Protein AF-K1Z6H4-F1 (afdb_monomer_lite)

Secondary structure (DSSP, 8-state):
-------PPP-----HHHHHHHHHHHHHHHHHHHHHHHHHHHHHHHHHHHHHHHHHHHHHHHHHHHHHTTSSSHHHHHHHHHHHHHHHH-GGGGGG-SSHHHHHHHHHHHHHHHT-HHHHTT-SSHHHHHHHHHHHHHHHHHHHT-HHHHTT--SHHHHHHHHHHHHHHHHHHT--TTSSS-HHHHHHHHHHHHHHHHT-GGGGGG---HHHHHHHHHHS---SS-SSS-HHHHHHHT--TT-S-SS-SSS-HHHIIIII---TT-SSSS-SSS-HHHHHHHTB-TTSSSB-

pLDDT: mean 86.66, std 11.6, range [41.84, 97.81]

Structure (mmCIF, N/CA/C/O backbone):
data_AF-K1Z6H4-F1
#
_entry.id   AF-K1Z6H4-F1
#
loop_
_atom_site.group_PDB
_atom_site.id
_atom_site.type_symbol
_atom_site.label_atom_id
_atom_site.label_alt_id
_atom_site.label_comp_id
_atom_site.label_asym_id
_atom_site.label_entity_id
_atom_site.label_seq_id
_atom_site.pdbx_PDB_ins_code
_atom_site.Cartn_x
_atom_site.Cartn_y
_atom_site.Cartn_z
_atom_site.occupancy
_atom_site.B_iso_or_equiv
_atom_site.auth_seq_id
_atom_site.auth_comp_id
_atom_site.auth_asym_id
_atom_site.auth_atom_id
_atom_site.pdbx_PDB_model_num
ATOM 1 N N . MET A 1 1 ? 44.373 -68.665 -86.187 1.00 47.16 1 MET A N 1
ATOM 2 C CA . MET A 1 1 ? 44.607 -69.709 -85.168 1.00 47.16 1 MET A CA 1
ATOM 3 C C . MET A 1 1 ? 44.997 -69.030 -83.871 1.00 47.16 1 MET A C 1
ATOM 5 O O . MET A 1 1 ? 45.673 -68.014 -83.928 1.00 47.16 1 MET A O 1
ATOM 9 N N . ASN A 1 2 ? 44.576 -69.634 -82.763 1.00 41.84 2 ASN A N 1
ATOM 10 C CA . ASN A 1 2 ? 44.895 -69.317 -81.369 1.00 41.84 2 ASN A CA 1
ATOM 11 C C . ASN A 1 2 ? 44.008 -68.262 -80.709 1.00 41.84 2 ASN A C 1
ATOM 13 O O . ASN A 1 2 ? 44.320 -67.078 -80.635 1.00 41.84 2 ASN A O 1
ATOM 17 N N . GLY A 1 3 ? 42.885 -68.777 -80.207 1.00 48.59 3 GLY A N 1
ATOM 18 C CA . GLY A 1 3 ? 42.120 -68.158 -79.146 1.00 48.59 3 GLY A CA 1
ATOM 19 C C . GLY A 1 3 ? 42.800 -68.332 -77.793 1.00 48.59 3 GLY A C 1
ATOM 20 O O . GLY A 1 3 ? 43.498 -69.313 -77.545 1.00 48.59 3 GLY A O 1
ATOM 21 N N . ILE A 1 4 ? 42.546 -67.360 -76.927 1.00 48.97 4 ILE A N 1
ATOM 22 C CA . ILE A 1 4 ? 42.792 -67.410 -75.492 1.00 48.97 4 ILE A CA 1
ATOM 23 C C . ILE A 1 4 ? 41.601 -66.676 -74.873 1.00 48.97 4 ILE A C 1
ATOM 25 O O . ILE A 1 4 ? 41.453 -65.470 -75.053 1.00 48.97 4 ILE A O 1
ATOM 29 N N . GLN A 1 5 ? 40.706 -67.413 -74.214 1.00 53.50 5 GLN A N 1
ATOM 30 C CA . GLN A 1 5 ? 39.721 -66.816 -73.315 1.00 53.50 5 GLN A CA 1
ATOM 31 C C . GLN A 1 5 ? 40.422 -66.389 -72.022 1.00 53.50 5 GLN A C 1
ATOM 33 O O . GLN A 1 5 ? 41.224 -67.165 -71.497 1.00 53.50 5 GLN A O 1
ATOM 38 N N . PRO A 1 6 ? 40.031 -65.247 -71.435 1.00 49.75 6 PRO A N 1
ATOM 39 C CA . PRO A 1 6 ? 40.105 -65.110 -69.993 1.00 49.75 6 PRO A CA 1
ATOM 40 C C . PRO A 1 6 ? 38.749 -64.727 -69.386 1.00 49.75 6 PRO A C 1
ATOM 42 O O . PRO A 1 6 ? 38.108 -63.742 -69.738 1.00 49.75 6 PRO A O 1
ATOM 45 N N . GLN A 1 7 ? 38.356 -65.613 -68.480 1.00 50.19 7 GLN A N 1
ATOM 46 C CA . GLN A 1 7 ? 37.471 -65.519 -67.323 1.00 50.19 7 GLN A CA 1
ATOM 47 C C . GLN A 1 7 ? 36.814 -64.163 -66.999 1.00 50.19 7 GLN A C 1
ATOM 49 O O . GLN A 1 7 ? 37.474 -63.147 -66.792 1.00 50.19 7 GLN A O 1
ATOM 54 N N . MET A 1 8 ? 35.488 -64.219 -66.826 1.00 50.91 8 MET A N 1
ATOM 55 C CA . MET A 1 8 ? 34.679 -63.189 -66.168 1.00 50.91 8 MET A CA 1
ATOM 56 C C . MET A 1 8 ? 35.127 -62.990 -64.709 1.00 50.91 8 MET A C 1
ATOM 58 O O . MET A 1 8 ? 35.248 -63.983 -63.984 1.00 50.91 8 MET A O 1
ATOM 62 N N . PRO A 1 9 ? 35.294 -61.747 -64.226 1.00 51.03 9 PRO A N 1
ATOM 63 C CA . PRO A 1 9 ? 35.386 -61.491 -62.802 1.00 51.03 9 PRO A CA 1
ATOM 64 C C . PRO A 1 9 ? 33.989 -61.531 -62.171 1.00 51.03 9 PRO A C 1
ATOM 66 O O . PRO A 1 9 ? 33.020 -60.970 -62.675 1.00 51.03 9 PRO A O 1
ATOM 69 N N . ILE A 1 10 ? 33.931 -62.225 -61.042 1.00 51.97 10 ILE A N 1
ATOM 70 C CA . ILE A 1 10 ? 32.807 -62.370 -60.121 1.00 51.97 10 ILE A CA 1
ATOM 71 C C . ILE A 1 10 ? 32.241 -60.984 -59.764 1.00 51.97 10 ILE A C 1
ATOM 73 O O . ILE A 1 10 ? 32.926 -60.185 -59.120 1.00 51.97 10 ILE A O 1
ATOM 77 N N . GLU A 1 11 ? 30.986 -60.702 -60.132 1.00 46.38 11 GLU A N 1
ATOM 78 C CA . GLU A 1 11 ? 30.224 -59.605 -59.529 1.00 46.38 11 GLU A CA 1
ATOM 79 C C . GLU A 1 11 ? 30.126 -59.875 -58.023 1.00 46.38 11 GLU A C 1
ATOM 81 O O . GLU A 1 11 ? 29.456 -60.807 -57.572 1.00 46.38 11 GLU A O 1
ATOM 86 N N . LYS A 1 12 ? 30.813 -59.063 -57.211 1.00 53.66 12 LYS A N 1
ATOM 87 C CA . LYS A 1 12 ? 30.521 -58.987 -55.779 1.00 53.66 12 LYS A CA 1
ATOM 88 C C . LYS A 1 12 ? 29.074 -58.523 -55.659 1.00 53.66 12 LYS A C 1
ATOM 90 O O . LYS A 1 12 ? 28.784 -57.358 -55.917 1.00 53.66 12 LYS A O 1
ATOM 95 N N . SER A 1 13 ? 28.178 -59.427 -55.267 1.00 52.81 13 SER A N 1
ATOM 96 C CA . SER A 1 13 ? 26.795 -59.098 -54.941 1.00 52.81 13 SER A CA 1
ATOM 97 C C . SER A 1 13 ? 26.795 -58.042 -53.834 1.00 52.81 13 SER A C 1
ATOM 99 O O . SER A 1 13 ? 27.002 -58.360 -52.658 1.00 52.81 13 SER A O 1
ATOM 101 N N . PHE A 1 14 ? 26.610 -56.776 -54.201 1.00 54.66 14 PHE A N 1
ATOM 102 C CA . PHE A 1 14 ? 26.412 -55.710 -53.234 1.00 54.66 14 PHE A CA 1
ATOM 103 C C . PHE A 1 14 ? 25.069 -55.988 -52.562 1.00 54.66 14 PHE A C 1
ATOM 105 O O . PHE A 1 14 ? 24.001 -55.884 -53.166 1.00 54.66 14 PHE A O 1
ATOM 112 N N . ASN A 1 15 ? 25.138 -56.505 -51.338 1.00 62.12 15 ASN A N 1
ATOM 113 C CA . ASN A 1 15 ? 24.002 -57.120 -50.679 1.00 62.12 15 ASN A CA 1
ATOM 114 C C . ASN A 1 15 ? 22.933 -56.039 -50.447 1.00 62.12 15 ASN A C 1
ATOM 116 O O . ASN A 1 15 ? 23.224 -55.001 -49.855 1.00 62.12 15 ASN A O 1
ATOM 120 N N . ARG A 1 16 ? 21.692 -56.260 -50.902 1.00 58.19 16 ARG A N 1
ATOM 121 C CA . ARG A 1 16 ? 20.586 -55.275 -50.864 1.00 58.19 16 ARG A CA 1
ATOM 122 C C . ARG A 1 16 ? 20.386 -54.653 -49.472 1.00 58.19 16 ARG A C 1
ATOM 124 O O . ARG A 1 16 ? 20.012 -53.493 -49.359 1.00 58.19 16 ARG A O 1
ATOM 131 N N . LYS A 1 17 ? 20.712 -55.401 -48.412 1.00 56.22 17 LYS A N 1
ATOM 132 C CA . LYS A 1 17 ? 20.705 -54.938 -47.015 1.00 56.22 17 LYS A CA 1
ATOM 133 C C . LYS A 1 17 ? 21.791 -53.892 -46.706 1.00 56.22 17 LYS A C 1
ATOM 135 O O . LYS A 1 17 ? 21.513 -52.957 -45.969 1.00 56.22 17 LYS A O 1
ATOM 140 N N . GLN A 1 18 ? 22.989 -54.002 -47.285 1.00 55.03 18 GLN A N 1
ATOM 141 C CA . GLN A 1 18 ? 24.062 -53.007 -47.131 1.00 55.03 18 GLN A CA 1
ATOM 142 C C . GLN A 1 18 ? 23.742 -51.709 -47.886 1.00 55.03 18 GLN A C 1
ATOM 144 O O . GLN A 1 18 ? 23.961 -50.632 -47.343 1.00 55.03 18 GLN A O 1
ATOM 149 N N . ALA A 1 19 ? 23.141 -51.793 -49.079 1.00 56.94 19 ALA A N 1
ATOM 150 C CA . ALA A 1 19 ? 22.677 -50.614 -49.820 1.00 56.94 19 ALA A CA 1
ATOM 151 C C . ALA A 1 19 ? 21.540 -49.860 -49.098 1.00 56.94 19 ALA A C 1
ATOM 153 O O . ALA A 1 19 ? 21.552 -48.633 -49.059 1.00 56.94 19 ALA A O 1
ATOM 154 N N . ILE A 1 20 ? 20.591 -50.578 -48.479 1.00 60.66 20 ILE A N 1
ATOM 155 C CA . ILE A 1 20 ? 19.493 -49.971 -47.703 1.00 60.66 20 ILE A CA 1
ATOM 156 C C . ILE A 1 20 ? 20.017 -49.309 -46.417 1.00 60.66 20 ILE A C 1
ATOM 158 O O . ILE A 1 20 ? 19.631 -48.180 -46.131 1.00 60.66 20 ILE A O 1
ATOM 162 N N . MET A 1 21 ? 20.929 -49.960 -45.683 1.00 60.19 21 MET A N 1
ATOM 163 C CA . MET A 1 21 ? 21.525 -49.399 -44.457 1.00 60.19 21 MET A CA 1
ATOM 164 C C . MET A 1 21 ? 22.401 -48.167 -44.734 1.00 60.19 21 MET A C 1
ATOM 166 O O . MET A 1 21 ? 22.380 -47.206 -43.967 1.00 60.19 21 MET A O 1
ATOM 170 N N . LEU A 1 22 ? 23.149 -48.163 -45.845 1.00 60.25 22 LEU A N 1
ATOM 171 C CA . LEU A 1 22 ? 23.920 -46.995 -46.285 1.00 60.25 22 LEU A CA 1
ATOM 172 C C . LEU A 1 22 ? 22.997 -45.856 -46.741 1.00 60.25 22 LEU A C 1
ATOM 174 O O . LEU A 1 22 ? 23.218 -44.710 -46.362 1.00 60.25 22 LEU A O 1
ATOM 178 N N . GLY A 1 23 ? 21.926 -46.160 -47.483 1.00 67.50 23 GLY A N 1
ATOM 179 C CA . GLY A 1 23 ? 20.934 -45.167 -47.903 1.00 67.50 23 GLY A CA 1
ATOM 180 C C . GLY A 1 23 ? 20.195 -44.513 -46.731 1.00 67.50 23 GLY A C 1
ATOM 181 O O . GLY A 1 23 ? 20.026 -43.294 -46.719 1.00 67.50 23 GLY A O 1
ATOM 182 N N . SER A 1 24 ? 19.812 -45.287 -45.708 1.00 72.94 24 SER A N 1
ATOM 183 C CA . SER A 1 24 ? 19.171 -44.748 -44.502 1.00 72.94 24 SER A CA 1
ATOM 184 C C . SER A 1 24 ? 20.1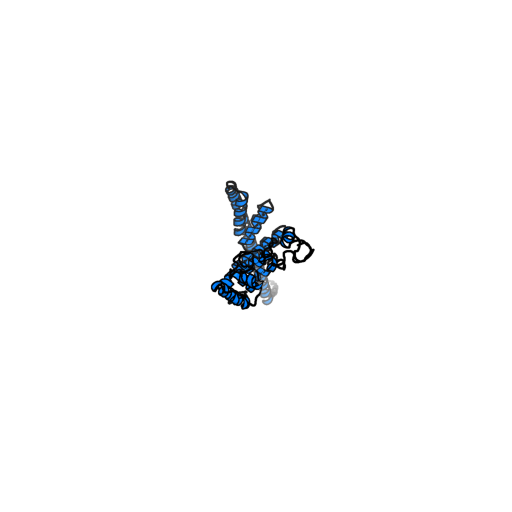30 -43.911 -43.656 1.00 72.94 24 SER A C 1
ATOM 186 O O . SER A 1 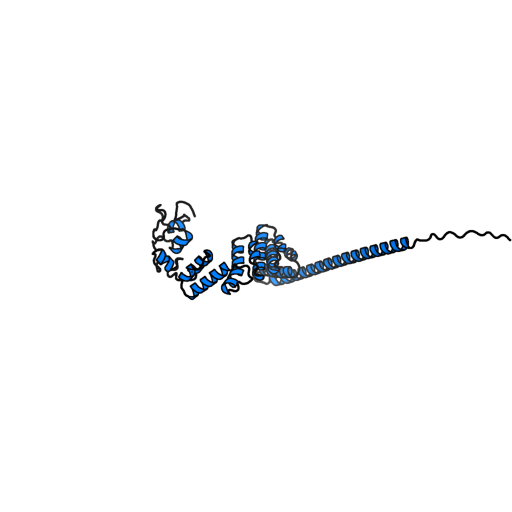24 ? 19.735 -42.865 -43.150 1.00 72.94 24 SER A O 1
ATOM 188 N N . ALA A 1 25 ? 21.395 -44.325 -43.529 1.00 75.12 25 ALA A N 1
ATOM 189 C CA . ALA A 1 25 ? 22.407 -43.555 -42.806 1.00 75.12 25 ALA A CA 1
ATOM 190 C C . ALA A 1 25 ? 22.705 -42.209 -43.490 1.00 75.12 25 ALA A C 1
ATOM 192 O O . ALA A 1 25 ? 22.803 -41.187 -42.814 1.00 75.12 25 ALA A O 1
ATOM 193 N N . VAL A 1 26 ? 22.776 -42.188 -44.827 1.00 79.69 26 VAL A N 1
ATOM 194 C CA . VAL A 1 26 ? 22.940 -40.951 -45.608 1.00 79.69 26 VAL A CA 1
ATOM 195 C C . VAL A 1 26 ? 21.723 -40.038 -45.450 1.00 79.69 26 VAL A C 1
ATOM 197 O O . VAL A 1 26 ? 21.893 -38.844 -45.226 1.00 79.69 26 VAL A O 1
ATOM 200 N N . LEU A 1 27 ? 20.501 -40.580 -45.490 1.00 81.69 27 LEU A N 1
ATOM 201 C CA . LEU A 1 27 ? 19.284 -39.789 -45.291 1.00 81.69 27 LEU A CA 1
ATOM 202 C C . LEU A 1 27 ? 19.229 -39.149 -43.895 1.00 81.69 27 LEU A C 1
ATOM 204 O O . LEU A 1 27 ? 18.937 -37.962 -43.776 1.00 81.69 27 LEU A O 1
ATOM 208 N N . VAL A 1 28 ? 19.552 -39.910 -42.845 1.00 83.88 28 VAL A N 1
ATOM 209 C CA . VAL A 1 28 ? 19.606 -39.393 -41.467 1.00 83.88 28 VAL A CA 1
ATOM 210 C C . VAL A 1 28 ? 20.680 -38.311 -41.332 1.00 83.88 28 VAL A C 1
ATOM 212 O O . VAL A 1 28 ? 20.413 -37.261 -40.751 1.00 83.88 28 VAL A O 1
ATOM 215 N N . ALA A 1 29 ? 21.864 -38.514 -41.918 1.00 85.31 29 ALA A N 1
ATOM 216 C CA . ALA A 1 29 ? 22.924 -37.508 -41.918 1.00 85.31 29 ALA A CA 1
ATOM 217 C C . ALA A 1 29 ? 22.497 -36.214 -42.634 1.00 85.31 29 ALA A C 1
ATOM 219 O O . ALA A 1 29 ? 22.730 -35.125 -42.114 1.00 85.31 29 ALA A O 1
ATOM 220 N N . VAL A 1 30 ? 21.812 -36.315 -43.780 1.00 87.44 30 VAL A N 1
ATOM 221 C CA . VAL A 1 30 ? 21.275 -35.151 -44.507 1.00 87.44 30 VAL A CA 1
ATOM 222 C C . VAL A 1 30 ? 20.243 -34.403 -43.662 1.00 87.44 30 VAL A C 1
ATOM 224 O O . VAL A 1 30 ? 20.311 -33.180 -43.580 1.00 87.44 30 VAL A O 1
ATOM 227 N N . ILE A 1 31 ? 19.333 -35.106 -42.980 1.00 88.75 31 ILE A N 1
ATOM 228 C CA . ILE A 1 31 ? 18.331 -34.479 -42.102 1.00 88.75 31 ILE A CA 1
ATOM 229 C C . ILE A 1 31 ? 19.002 -33.719 -40.951 1.00 88.75 31 ILE A C 1
ATOM 231 O O . ILE A 1 31 ? 18.622 -32.583 -40.672 1.00 88.75 31 ILE A O 1
ATOM 235 N N . ILE A 1 32 ? 20.017 -34.307 -40.310 1.00 88.88 32 ILE A N 1
ATOM 236 C CA . ILE A 1 32 ? 20.756 -33.660 -39.215 1.00 88.88 32 ILE A CA 1
ATOM 237 C C . ILE A 1 32 ? 21.470 -32.397 -39.712 1.00 88.88 32 ILE A C 1
ATOM 239 O O . ILE A 1 32 ? 21.393 -31.356 -39.063 1.00 88.88 32 ILE A O 1
ATOM 243 N N . VAL A 1 33 ? 22.124 -32.461 -40.875 1.00 89.62 33 VAL A N 1
ATOM 244 C CA . VAL A 1 33 ? 22.815 -31.307 -41.470 1.00 89.62 33 VAL A CA 1
ATOM 245 C C . VAL A 1 33 ? 21.826 -30.198 -41.833 1.00 89.62 33 VAL A C 1
ATOM 247 O O . VAL A 1 33 ? 22.068 -29.039 -41.506 1.00 89.62 33 VAL A O 1
ATOM 250 N N . VAL A 1 34 ? 20.687 -30.533 -42.445 1.00 89.12 34 VAL A N 1
ATOM 251 C CA . VAL A 1 34 ? 19.633 -29.560 -42.780 1.00 89.12 34 VAL A CA 1
ATOM 252 C C . VAL A 1 34 ? 19.067 -28.916 -41.511 1.00 89.12 34 VAL A C 1
ATOM 254 O O . VAL A 1 34 ? 18.946 -27.694 -41.454 1.00 89.12 34 VAL A O 1
ATOM 257 N N . ALA A 1 35 ? 18.782 -29.702 -40.468 1.00 87.62 35 ALA A N 1
ATOM 258 C CA . ALA A 1 35 ? 18.310 -29.181 -39.186 1.00 87.62 35 ALA A CA 1
ATOM 259 C C . ALA A 1 35 ? 19.340 -28.242 -38.534 1.00 87.62 35 ALA A C 1
ATOM 261 O O . ALA A 1 35 ? 18.968 -27.170 -38.060 1.00 87.62 35 ALA A O 1
ATOM 262 N N . ALA A 1 36 ? 20.630 -28.595 -38.567 1.00 86.44 36 ALA A N 1
ATOM 263 C CA . ALA A 1 36 ? 21.706 -27.747 -38.062 1.00 86.44 36 ALA A CA 1
ATOM 264 C C . ALA A 1 36 ? 21.812 -26.424 -38.840 1.00 86.44 36 ALA A C 1
ATOM 266 O O . ALA A 1 36 ? 21.911 -25.364 -38.226 1.00 86.44 36 ALA A O 1
ATOM 267 N N . ILE A 1 37 ? 21.717 -26.460 -40.175 1.00 87.44 37 ILE A N 1
ATOM 268 C CA . ILE A 1 37 ? 21.719 -25.255 -41.020 1.00 87.44 37 ILE A CA 1
ATOM 269 C C . ILE A 1 37 ? 20.526 -24.351 -40.680 1.00 87.44 37 ILE A C 1
ATOM 271 O O . ILE A 1 37 ? 20.712 -23.152 -40.480 1.00 87.44 37 ILE A O 1
ATOM 275 N N . VAL A 1 38 ? 19.321 -24.915 -40.541 1.00 84.69 38 VAL A N 1
ATOM 276 C CA . VAL A 1 38 ? 18.110 -24.160 -40.172 1.00 84.69 38 VAL A CA 1
ATOM 277 C C . VAL A 1 38 ? 18.239 -23.537 -38.776 1.00 84.69 38 VAL A C 1
ATOM 279 O O . VAL A 1 38 ? 17.854 -22.384 -38.580 1.00 84.69 38 VAL A O 1
ATOM 282 N N . MET A 1 39 ? 18.806 -24.257 -37.802 1.00 81.12 39 MET A N 1
ATOM 283 C CA . MET A 1 39 ? 19.060 -23.718 -36.459 1.00 81.12 39 MET A CA 1
ATOM 284 C C . MET A 1 39 ? 20.067 -22.559 -36.486 1.00 81.12 39 MET A C 1
ATOM 286 O O . MET A 1 39 ? 19.836 -21.540 -35.833 1.00 81.12 39 MET A O 1
ATOM 290 N N . VAL A 1 40 ? 21.147 -22.684 -37.267 1.00 77.88 40 VAL A N 1
ATOM 291 C CA . VAL A 1 40 ? 22.161 -21.630 -37.432 1.00 77.88 40 VAL A CA 1
ATOM 292 C C . VAL A 1 40 ? 21.569 -20.393 -38.111 1.00 77.88 40 VAL A C 1
ATOM 294 O O . VAL A 1 40 ? 21.766 -19.285 -37.615 1.00 77.88 40 VAL A O 1
ATOM 297 N N . GLN A 1 41 ? 20.790 -20.563 -39.184 1.00 82.31 41 GLN A N 1
ATOM 298 C CA . GLN A 1 41 ? 20.108 -19.458 -39.871 1.00 82.31 41 GLN A CA 1
ATOM 299 C C . GLN A 1 41 ? 19.136 -18.733 -38.936 1.00 82.31 41 GLN A C 1
ATOM 301 O O . GLN A 1 41 ? 19.255 -17.527 -38.745 1.00 82.31 41 GLN A O 1
ATOM 306 N N . LYS A 1 42 ? 18.271 -19.474 -38.231 1.00 77.31 42 LYS A N 1
ATOM 307 C CA . LYS A 1 42 ? 17.332 -18.900 -37.253 1.00 77.31 42 LYS A CA 1
ATOM 308 C C . LYS A 1 42 ? 18.042 -18.138 -36.127 1.00 77.31 42 LYS A C 1
ATOM 310 O O . LYS A 1 42 ? 17.520 -17.137 -35.639 1.00 77.31 42 LYS A O 1
ATOM 315 N N . SER A 1 43 ? 19.214 -18.605 -35.689 1.00 76.00 43 SER A N 1
ATOM 316 C CA . SER A 1 43 ? 20.030 -17.895 -34.696 1.00 76.00 43 SER A CA 1
ATOM 317 C C . SER A 1 43 ? 20.652 -16.618 -35.264 1.00 76.00 43 SER A C 1
ATOM 319 O O . SER A 1 43 ? 20.714 -15.612 -34.559 1.00 76.00 43 SER A O 1
ATOM 321 N N . SER A 1 44 ? 21.105 -16.648 -36.519 1.00 78.88 44 SER A N 1
ATOM 322 C CA . SER A 1 44 ? 21.668 -15.485 -37.213 1.00 78.88 44 SER A CA 1
ATOM 323 C C . SER A 1 44 ? 20.609 -14.401 -37.420 1.00 78.88 44 SER A C 1
ATOM 325 O O . SER A 1 44 ? 20.847 -13.244 -37.085 1.00 78.88 44 SER A O 1
ATOM 327 N N . ASP A 1 45 ? 19.412 -14.786 -37.864 1.00 77.75 45 ASP A N 1
ATOM 328 C CA . ASP A 1 45 ? 18.299 -13.864 -38.107 1.00 77.75 45 ASP A CA 1
ATOM 329 C C . ASP A 1 45 ? 17.842 -13.177 -36.814 1.00 77.75 45 ASP A C 1
ATOM 331 O O . ASP A 1 45 ? 17.604 -11.967 -36.792 1.00 77.75 45 ASP A O 1
ATOM 335 N N . LYS A 1 46 ? 17.782 -13.922 -35.699 1.00 73.38 46 LYS A N 1
ATOM 336 C CA . LYS A 1 46 ? 17.496 -13.353 -34.371 1.00 73.38 46 LYS A CA 1
ATOM 337 C C . LYS A 1 46 ? 18.545 -12.330 -33.947 1.00 73.38 46 LYS A C 1
ATOM 339 O O . LYS A 1 46 ? 18.182 -11.255 -33.478 1.00 73.38 46 LYS A O 1
ATOM 344 N N . LYS A 1 47 ? 19.828 -12.653 -34.129 1.00 75.25 47 LYS A N 1
ATOM 345 C CA . LYS A 1 47 ? 20.932 -11.754 -33.779 1.00 75.25 47 LYS A CA 1
ATOM 346 C C . LYS A 1 47 ? 20.885 -10.467 -34.606 1.00 75.25 47 LYS A C 1
ATOM 348 O O . LYS A 1 47 ? 20.956 -9.383 -34.039 1.00 75.25 47 LYS A O 1
ATOM 353 N N . GLN A 1 48 ? 20.684 -10.584 -35.917 1.00 80.38 48 GLN A N 1
ATOM 354 C CA . GLN A 1 48 ? 20.587 -9.435 -36.816 1.00 80.38 48 GLN A CA 1
ATOM 355 C C . GLN A 1 48 ? 19.358 -8.565 -36.511 1.00 80.38 48 GLN A C 1
ATOM 357 O O . GLN A 1 48 ? 19.440 -7.340 -36.521 1.00 80.38 48 GLN A O 1
ATOM 362 N N . THR A 1 49 ? 18.227 -9.188 -36.176 1.00 77.62 49 THR A N 1
ATOM 363 C CA . THR A 1 49 ? 17.023 -8.471 -35.731 1.00 77.62 49 THR A CA 1
ATOM 364 C C . THR A 1 49 ? 17.302 -7.671 -34.457 1.00 77.62 49 THR A C 1
ATOM 366 O O . THR A 1 49 ? 16.970 -6.491 -34.394 1.00 77.62 49 THR A O 1
ATOM 369 N N . GLN A 1 50 ? 17.973 -8.272 -33.471 1.00 73.69 50 GLN A N 1
ATOM 370 C CA . GLN A 1 50 ? 18.311 -7.597 -32.216 1.00 73.69 50 GLN A CA 1
ATOM 371 C C . GLN A 1 50 ? 19.309 -6.442 -32.412 1.00 73.69 50 GLN A C 1
ATOM 373 O O . GLN A 1 50 ? 19.152 -5.387 -31.801 1.00 73.69 50 GLN A O 1
ATOM 378 N N . GLU A 1 51 ? 20.303 -6.594 -33.291 1.00 76.88 51 GLU A N 1
ATOM 379 C CA . GLU A 1 51 ? 21.236 -5.512 -33.644 1.00 76.88 51 GLU A CA 1
ATOM 380 C C . GLU A 1 51 ? 20.519 -4.332 -34.321 1.00 76.88 51 GLU A C 1
ATOM 382 O O . GLU A 1 51 ? 20.755 -3.177 -33.959 1.00 76.88 51 GLU A O 1
ATOM 387 N N . ASN A 1 52 ? 19.583 -4.606 -35.234 1.00 79.69 52 ASN A N 1
ATOM 388 C CA . ASN A 1 52 ? 18.777 -3.568 -35.880 1.00 79.69 52 ASN A CA 1
ATOM 389 C C . ASN A 1 52 ? 17.878 -2.821 -34.879 1.00 79.69 52 ASN A C 1
ATOM 391 O O . ASN A 1 52 ? 17.779 -1.596 -34.944 1.00 79.69 52 ASN A O 1
ATOM 395 N N . LEU A 1 53 ? 17.254 -3.536 -33.934 1.00 77.19 53 LEU A N 1
ATOM 396 C CA . LEU A 1 53 ? 16.453 -2.928 -32.863 1.00 77.19 53 LEU A CA 1
ATOM 397 C C . LEU A 1 53 ? 17.295 -2.023 -31.956 1.00 77.19 53 LEU A C 1
ATOM 399 O O . LEU A 1 53 ? 16.862 -0.923 -31.619 1.00 77.19 53 LEU A O 1
ATOM 403 N N . ARG A 1 54 ? 18.518 -2.437 -31.608 1.00 72.81 54 ARG A N 1
ATOM 404 C CA . ARG A 1 54 ? 19.436 -1.613 -30.805 1.00 72.81 54 ARG A CA 1
ATOM 405 C C . ARG A 1 54 ? 19.860 -0.343 -31.529 1.00 72.81 54 ARG A C 1
ATOM 407 O O . ARG A 1 54 ? 19.883 0.724 -30.923 1.00 72.81 54 ARG A O 1
ATOM 414 N N . MET A 1 55 ? 20.157 -0.443 -32.822 1.00 80.25 55 MET A N 1
ATOM 415 C CA . MET A 1 55 ? 20.494 0.723 -33.640 1.00 80.25 55 MET A CA 1
ATOM 416 C C . MET A 1 55 ? 19.316 1.704 -33.732 1.00 80.25 55 MET A C 1
ATOM 418 O O . MET A 1 55 ? 19.507 2.914 -33.618 1.00 80.25 55 MET A O 1
ATOM 422 N N . LEU A 1 56 ? 18.089 1.193 -33.889 1.00 82.38 56 LEU A N 1
ATOM 423 C CA . LEU A 1 56 ? 16.878 2.012 -33.872 1.00 82.38 56 LEU A CA 1
ATOM 424 C C . LEU A 1 56 ? 16.709 2.734 -32.530 1.00 82.38 56 LEU A C 1
ATOM 426 O O . LEU A 1 56 ? 16.511 3.948 -32.524 1.00 82.38 56 LEU A O 1
ATOM 430 N N . ALA A 1 57 ? 16.851 2.012 -31.417 1.00 83.06 57 ALA A N 1
ATOM 431 C CA . ALA A 1 57 ? 16.754 2.589 -30.082 1.00 83.06 57 ALA A CA 1
ATOM 432 C C . ALA A 1 57 ? 17.798 3.697 -29.865 1.00 83.06 57 ALA A C 1
ATOM 434 O O . ALA A 1 57 ? 17.457 4.775 -29.391 1.00 83.06 57 ALA A O 1
ATOM 435 N N . GLN A 1 58 ? 19.050 3.500 -30.290 1.00 82.56 58 GLN A N 1
ATOM 436 C CA . GLN A 1 58 ? 20.093 4.531 -30.190 1.00 82.56 58 GLN A CA 1
ATOM 437 C C . GLN A 1 58 ? 19.758 5.799 -30.990 1.00 82.56 58 GLN A C 1
ATOM 439 O O . GLN A 1 58 ? 19.948 6.909 -30.490 1.00 82.56 58 GLN A O 1
ATOM 444 N N . ASN A 1 59 ? 19.213 5.656 -32.200 1.00 85.44 59 ASN A N 1
ATOM 445 C CA . ASN A 1 59 ? 18.767 6.801 -33.001 1.00 85.44 59 ASN A CA 1
ATOM 446 C C . ASN A 1 59 ? 17.595 7.544 -32.335 1.00 85.44 59 ASN A C 1
ATOM 448 O O . ASN A 1 59 ? 17.537 8.777 -32.360 1.00 85.44 59 ASN A O 1
ATOM 452 N N . GLN A 1 60 ? 16.668 6.807 -31.716 1.00 90.12 60 GLN A N 1
ATOM 453 C CA . GLN A 1 60 ? 15.565 7.394 -30.955 1.00 90.12 60 GLN A CA 1
ATOM 454 C C . GLN A 1 60 ? 16.077 8.154 -29.730 1.00 90.12 60 GLN A C 1
ATOM 456 O O . GLN A 1 60 ? 15.683 9.299 -29.537 1.00 90.12 60 GLN A O 1
ATOM 461 N N . ILE A 1 61 ? 17.017 7.589 -28.968 1.00 86.69 61 ILE A N 1
ATOM 462 C CA . ILE A 1 61 ? 17.631 8.266 -27.816 1.00 86.69 61 ILE A CA 1
ATOM 463 C C . ILE A 1 61 ? 18.273 9.585 -28.247 1.00 86.69 61 ILE A C 1
ATOM 465 O O . ILE A 1 61 ? 18.034 10.603 -27.616 1.00 86.69 61 ILE A O 1
ATOM 469 N N . GLN A 1 62 ? 19.033 9.610 -29.347 1.00 87.62 62 GLN A N 1
ATOM 470 C CA . GLN A 1 62 ? 19.638 10.856 -29.844 1.00 87.62 62 GLN A CA 1
ATOM 471 C C . GLN A 1 62 ? 18.587 11.922 -30.182 1.00 87.62 62 GLN A C 1
ATOM 473 O O . GLN A 1 62 ? 18.769 13.100 -29.868 1.00 87.62 62 GLN A O 1
ATOM 478 N N . THR A 1 63 ? 17.478 11.502 -30.795 1.00 91.12 63 THR A N 1
ATOM 479 C CA . THR A 1 63 ? 16.351 12.386 -31.122 1.00 91.12 63 THR A CA 1
ATOM 480 C C . THR A 1 63 ? 15.713 12.952 -29.852 1.00 91.12 63 THR A C 1
ATOM 482 O O . THR A 1 63 ? 15.495 14.160 -29.744 1.00 91.12 63 THR A O 1
ATOM 485 N N . GLU A 1 64 ? 15.470 12.094 -28.863 1.00 91.62 64 GLU A N 1
ATOM 486 C CA . GLU A 1 64 ? 14.879 12.467 -27.580 1.00 91.62 64 GLU A CA 1
ATOM 487 C C . GLU A 1 64 ? 15.805 13.352 -26.742 1.00 91.62 64 GLU A C 1
ATOM 489 O O . GLU A 1 64 ? 15.340 14.324 -26.154 1.00 91.62 64 GLU A O 1
ATOM 494 N N . THR A 1 65 ? 17.118 13.117 -26.760 1.00 89.44 65 THR A N 1
ATOM 495 C CA . THR A 1 65 ? 18.110 13.987 -26.113 1.00 89.44 65 THR A CA 1
ATOM 496 C C . THR A 1 65 ? 18.042 15.411 -26.658 1.00 89.44 65 THR A C 1
ATOM 498 O O . THR A 1 65 ? 18.014 16.368 -25.884 1.00 89.44 65 THR A O 1
ATOM 501 N N . ALA A 1 66 ? 17.963 15.574 -27.983 1.00 90.94 66 ALA A N 1
ATOM 502 C CA . ALA A 1 66 ? 17.847 16.894 -28.600 1.00 90.94 66 ALA A CA 1
ATOM 503 C C . ALA A 1 66 ? 16.519 17.591 -28.249 1.00 90.94 66 ALA A C 1
ATOM 505 O O . ALA A 1 66 ? 16.503 18.803 -28.028 1.00 90.94 66 ALA A O 1
ATOM 506 N N . ARG A 1 67 ? 15.418 16.830 -28.167 1.00 95.56 67 ARG A N 1
ATOM 507 C CA . ARG A 1 67 ? 14.097 17.334 -27.762 1.00 95.56 67 ARG A CA 1
ATOM 508 C C . ARG A 1 67 ? 14.089 17.776 -26.298 1.00 95.56 67 ARG A C 1
ATOM 510 O O . ARG A 1 67 ? 13.723 18.909 -26.002 1.00 95.56 67 ARG A O 1
ATOM 517 N N . CYS A 1 68 ? 14.525 16.901 -25.395 1.00 93.50 68 CYS A N 1
ATOM 518 C CA . CYS A 1 68 ? 14.508 17.133 -23.955 1.00 93.50 68 CYS A CA 1
ATOM 519 C C . CYS A 1 68 ? 15.453 18.256 -23.513 1.00 93.50 68 CYS A C 1
ATOM 521 O O . CYS A 1 68 ? 15.183 18.903 -22.508 1.00 93.50 68 CYS A O 1
ATOM 523 N N . ALA A 1 69 ? 16.509 18.556 -24.276 1.00 93.06 69 ALA A N 1
ATOM 524 C CA . ALA A 1 69 ? 17.389 19.695 -24.006 1.00 93.06 69 ALA A CA 1
ATOM 525 C C . ALA A 1 69 ? 16.666 21.059 -24.004 1.00 93.06 69 ALA A C 1
ATOM 527 O O . ALA A 1 69 ? 17.207 22.025 -23.474 1.00 93.06 69 ALA A O 1
ATOM 528 N N . GLN A 1 70 ? 15.468 21.146 -24.595 1.00 95.06 70 GLN A N 1
ATOM 529 C CA . GLN A 1 70 ? 14.652 22.367 -24.638 1.00 95.06 70 GLN A CA 1
ATOM 530 C C . GLN A 1 70 ? 13.605 22.447 -23.515 1.00 95.06 70 GLN A C 1
ATOM 532 O O . GLN A 1 70 ? 12.885 23.439 -23.420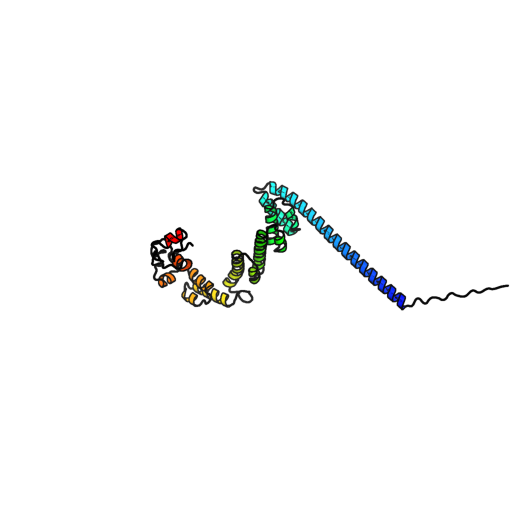 1.00 95.06 70 GLN A O 1
ATOM 537 N N . GLU A 1 71 ? 13.490 21.413 -22.680 1.00 95.12 71 GLU A N 1
ATOM 538 C CA . GLU A 1 71 ? 12.512 21.356 -21.594 1.00 95.12 71 GLU A CA 1
ATOM 539 C C . GLU A 1 71 ? 13.027 22.044 -20.325 1.00 95.12 71 GLU A C 1
ATOM 541 O O . GLU A 1 71 ? 14.227 22.189 -20.100 1.00 95.12 71 GLU A O 1
ATOM 546 N N . SER A 1 72 ? 12.104 22.426 -19.440 1.00 94.69 72 SER A N 1
ATOM 547 C CA . SER A 1 72 ? 12.438 23.023 -18.138 1.00 94.69 72 SER A CA 1
ATOM 548 C C . SER A 1 72 ? 13.190 22.065 -17.209 1.00 94.69 72 SER A C 1
ATOM 550 O O . SER A 1 72 ? 13.961 22.509 -16.360 1.00 94.69 72 SER A O 1
ATOM 552 N N . ASN A 1 73 ? 12.985 20.756 -17.379 1.00 92.12 73 ASN A N 1
ATOM 553 C CA . ASN A 1 73 ? 13.730 19.704 -16.698 1.00 92.12 73 ASN A CA 1
ATOM 554 C C . ASN A 1 73 ? 14.200 18.644 -17.718 1.00 92.12 73 ASN A C 1
ATOM 556 O O . ASN A 1 73 ? 13.511 17.636 -17.926 1.00 92.12 73 ASN A O 1
ATOM 560 N N . PRO A 1 74 ? 15.356 18.873 -18.375 1.00 88.25 74 PRO A N 1
ATOM 561 C CA . PRO A 1 74 ? 15.873 17.989 -19.417 1.00 88.25 74 PRO A CA 1
ATOM 562 C C . PRO A 1 74 ? 16.149 16.566 -18.937 1.00 88.25 74 PRO A C 1
ATOM 564 O O . PRO A 1 74 ? 15.894 15.614 -19.669 1.00 88.25 74 PRO A O 1
ATOM 567 N N . GLU A 1 75 ? 16.622 16.414 -17.700 1.00 84.94 75 GLU A N 1
ATOM 568 C CA . GLU A 1 75 ? 16.926 15.116 -17.098 1.00 84.94 75 GLU A CA 1
ATOM 569 C C . GLU A 1 75 ? 15.659 14.283 -16.893 1.00 84.94 75 GLU A C 1
ATOM 571 O O . GLU A 1 75 ? 15.572 13.164 -17.391 1.00 84.94 75 GLU A O 1
ATOM 576 N N . ALA A 1 76 ? 14.628 14.842 -16.251 1.00 86.56 76 ALA A N 1
ATOM 577 C CA . ALA A 1 76 ? 13.367 14.127 -16.056 1.00 86.56 76 ALA A CA 1
ATOM 578 C C . ALA A 1 76 ? 12.669 13.795 -17.388 1.00 86.56 76 ALA A C 1
ATOM 580 O O . ALA A 1 76 ? 12.027 12.748 -17.512 1.00 86.56 76 ALA A O 1
ATOM 581 N N . CYS A 1 77 ? 12.789 14.675 -18.390 1.00 91.62 77 CYS A N 1
ATOM 582 C CA . CYS A 1 77 ? 12.307 14.401 -19.743 1.00 91.62 77 CYS A CA 1
ATOM 583 C C . CYS A 1 77 ? 13.045 13.212 -20.363 1.00 91.62 77 CYS A C 1
ATOM 585 O O . CYS A 1 77 ? 12.393 12.277 -20.837 1.00 91.62 77 CYS A O 1
ATOM 587 N N . LEU A 1 78 ? 14.381 13.233 -20.328 1.00 89.12 78 LEU A N 1
ATOM 588 C CA . LEU A 1 78 ? 15.208 12.211 -20.956 1.00 89.12 78 LEU A CA 1
ATOM 589 C C . LEU A 1 78 ? 15.018 10.855 -20.279 1.00 89.12 78 LEU A C 1
ATOM 591 O O . LEU A 1 78 ? 14.793 9.870 -20.974 1.00 89.12 78 LEU A O 1
ATOM 595 N N . THR A 1 79 ? 15.005 10.808 -18.946 1.00 85.75 79 THR A N 1
ATOM 596 C CA . THR A 1 79 ? 14.712 9.586 -18.188 1.00 85.75 79 THR A CA 1
ATOM 597 C C . THR A 1 79 ? 13.381 8.982 -18.628 1.00 85.75 79 THR A C 1
ATOM 599 O O . THR A 1 79 ? 13.342 7.818 -19.006 1.00 85.75 79 THR A O 1
ATOM 602 N N . ARG A 1 80 ? 12.297 9.771 -18.704 1.00 88.06 80 ARG A N 1
ATOM 603 C CA . ARG A 1 80 ? 10.987 9.270 -19.161 1.00 88.06 80 ARG A CA 1
ATOM 604 C C . ARG A 1 80 ? 11.024 8.746 -20.599 1.00 88.06 80 ARG A C 1
ATOM 606 O O . ARG A 1 80 ? 10.440 7.701 -20.878 1.00 88.06 80 ARG A O 1
ATOM 613 N N . ALA A 1 81 ? 11.670 9.476 -21.505 1.00 90.56 81 ALA A N 1
ATOM 614 C CA . ALA A 1 81 ? 11.744 9.105 -22.913 1.00 90.56 81 ALA A CA 1
ATOM 615 C C . ALA A 1 81 ? 12.547 7.811 -23.118 1.00 90.56 81 ALA A C 1
ATOM 617 O O . ALA A 1 81 ? 12.081 6.894 -23.793 1.00 90.56 81 ALA A O 1
ATOM 618 N N . VAL A 1 82 ? 13.716 7.697 -22.481 1.00 88.06 82 VAL A N 1
ATOM 619 C CA . VAL A 1 82 ? 14.560 6.499 -22.560 1.00 88.06 82 VAL A CA 1
ATOM 620 C C . VAL A 1 82 ? 13.872 5.301 -21.912 1.00 88.06 82 VAL A C 1
ATOM 622 O O . VAL A 1 82 ? 13.903 4.228 -22.504 1.00 88.06 82 VAL A O 1
ATOM 625 N N . SER A 1 83 ? 13.171 5.466 -20.784 1.00 86.94 83 SER A N 1
ATOM 626 C CA . SER A 1 83 ? 12.369 4.388 -20.188 1.00 86.94 83 SER A CA 1
ATOM 627 C C . SER A 1 83 ? 11.293 3.861 -21.140 1.00 86.94 83 SER A C 1
ATOM 629 O O . SER A 1 83 ? 11.115 2.652 -21.255 1.00 86.94 83 SER A O 1
ATOM 631 N N . GLN A 1 84 ? 10.595 4.749 -21.857 1.00 89.00 84 GLN A N 1
ATOM 632 C CA . GLN A 1 84 ? 9.586 4.347 -22.844 1.00 89.00 84 GLN A CA 1
ATOM 633 C C . GLN A 1 84 ? 10.206 3.617 -24.036 1.00 89.00 84 GLN A C 1
ATOM 635 O O . GLN A 1 84 ? 9.632 2.644 -24.524 1.00 89.00 84 GLN A O 1
ATOM 640 N N . ILE A 1 85 ? 11.368 4.065 -24.514 1.00 89.31 85 ILE A N 1
ATOM 641 C CA . ILE A 1 85 ? 12.100 3.360 -25.572 1.00 89.31 85 ILE A CA 1
ATOM 642 C C . ILE A 1 85 ? 12.508 1.976 -25.062 1.00 89.31 85 ILE A C 1
ATOM 644 O O . ILE A 1 85 ? 12.176 0.979 -25.694 1.00 89.31 85 ILE A O 1
ATOM 648 N N . ALA A 1 86 ? 13.148 1.910 -23.893 1.00 87.69 86 ALA A N 1
ATOM 649 C CA . ALA A 1 86 ? 13.629 0.675 -23.287 1.00 87.69 86 ALA A CA 1
ATOM 650 C C . ALA A 1 86 ? 12.507 -0.357 -23.097 1.00 87.69 86 ALA A C 1
ATOM 652 O O . ALA A 1 86 ? 12.691 -1.514 -23.473 1.00 87.69 86 ALA A O 1
ATOM 653 N N . ALA A 1 87 ? 11.336 0.069 -22.612 1.00 85.62 87 ALA A N 1
ATOM 654 C CA . ALA A 1 87 ? 10.166 -0.793 -22.447 1.00 85.62 87 ALA A CA 1
ATOM 655 C C . ALA A 1 87 ? 9.648 -1.367 -23.781 1.00 85.62 87 ALA A C 1
ATOM 657 O O . ALA A 1 87 ? 9.238 -2.519 -23.848 1.00 85.62 87 ALA A O 1
ATOM 658 N N . ASN A 1 88 ? 9.729 -0.595 -24.870 1.00 84.12 88 ASN A N 1
ATOM 659 C CA . ASN A 1 88 ? 9.265 -1.025 -26.191 1.00 84.12 88 ASN A CA 1
ATOM 660 C C . ASN A 1 88 ? 10.314 -1.796 -27.011 1.00 84.12 88 ASN A C 1
ATOM 662 O O . ASN A 1 88 ? 9.961 -2.396 -28.029 1.00 84.12 88 ASN A O 1
ATOM 666 N N . THR A 1 89 ? 11.597 -1.750 -26.633 1.00 84.44 89 THR A N 1
ATOM 667 C CA . THR A 1 89 ? 12.685 -2.338 -27.432 1.00 84.44 89 THR A CA 1
ATOM 668 C C . THR A 1 89 ? 13.506 -3.390 -26.690 1.00 84.44 89 THR A C 1
ATOM 670 O O . THR A 1 89 ? 13.506 -4.552 -27.089 1.00 84.44 89 THR A O 1
ATOM 673 N N . ASP A 1 90 ? 14.270 -2.985 -25.674 1.00 86.06 90 ASP A N 1
ATOM 674 C CA . ASP A 1 90 ? 15.221 -3.819 -24.929 1.00 86.06 90 ASP A CA 1
ATOM 675 C C . ASP A 1 90 ? 15.668 -3.022 -23.696 1.00 86.06 90 ASP A C 1
ATOM 677 O O . ASP A 1 90 ? 16.085 -1.867 -23.816 1.00 86.06 90 ASP A O 1
ATOM 681 N N . VAL A 1 91 ? 15.618 -3.638 -22.517 1.00 88.81 91 VAL A N 1
ATOM 682 C CA . VAL A 1 91 ? 16.024 -3.008 -21.254 1.00 88.81 91 VAL A CA 1
ATOM 683 C C . VAL A 1 91 ? 17.498 -2.583 -21.239 1.00 88.81 91 VAL A C 1
ATOM 685 O O . VAL A 1 91 ? 17.855 -1.639 -20.536 1.00 88.81 91 VAL A O 1
ATOM 688 N N . SER A 1 92 ? 18.357 -3.190 -22.073 1.00 87.06 92 SER A N 1
ATOM 689 C CA . SER A 1 92 ? 19.760 -2.779 -22.229 1.00 87.06 92 SER A CA 1
ATOM 690 C C . SER A 1 92 ? 19.906 -1.335 -22.714 1.00 87.06 92 SER A C 1
ATOM 692 O O . SER A 1 92 ? 20.983 -0.761 -22.633 1.00 87.06 92 SER A O 1
ATOM 694 N N . VAL A 1 93 ? 18.842 -0.727 -23.244 1.00 88.44 93 VAL A N 1
ATOM 695 C CA . VAL A 1 93 ? 18.817 0.699 -23.595 1.00 88.44 93 VAL A CA 1
ATOM 696 C C . VAL A 1 93 ? 19.087 1.596 -22.381 1.00 88.44 93 VAL A C 1
ATOM 698 O O . VAL A 1 93 ? 19.691 2.654 -22.543 1.00 88.44 93 VAL A O 1
ATOM 701 N N . CYS A 1 94 ? 18.736 1.162 -21.166 1.00 89.00 94 CYS A N 1
ATOM 702 C CA . CYS A 1 94 ? 19.047 1.903 -19.943 1.00 89.00 94 CYS A CA 1
ATOM 703 C C . CYS A 1 94 ? 20.563 2.060 -19.695 1.00 89.00 94 CYS A C 1
ATOM 705 O O . CYS A 1 94 ? 20.960 2.965 -18.964 1.00 89.00 94 CYS A O 1
ATOM 707 N N . ASP A 1 95 ? 21.421 1.255 -20.340 1.00 86.69 95 ASP A N 1
ATOM 708 C CA . ASP A 1 95 ? 22.884 1.415 -20.285 1.00 86.69 95 ASP A CA 1
ATOM 709 C C . ASP A 1 95 ? 23.384 2.683 -21.002 1.00 86.69 95 ASP A C 1
ATOM 711 O O . ASP A 1 95 ? 24.563 3.018 -20.909 1.00 86.69 95 ASP A O 1
ATOM 715 N N . ALA A 1 96 ? 22.508 3.407 -21.709 1.00 83.12 96 ALA A N 1
ATOM 716 C CA . ALA A 1 96 ? 22.834 4.711 -22.280 1.00 83.12 96 ALA A CA 1
ATOM 717 C C . ALA A 1 96 ? 23.084 5.795 -21.213 1.00 83.12 96 ALA A C 1
ATOM 719 O O . ALA A 1 96 ? 23.672 6.830 -21.529 1.00 83.12 96 ALA A O 1
ATOM 720 N N . PHE A 1 97 ? 22.649 5.579 -19.968 1.00 82.62 97 PHE A N 1
ATOM 721 C CA . PHE A 1 97 ? 22.904 6.491 -18.859 1.00 82.62 97 PHE A CA 1
ATOM 722 C C . PHE A 1 97 ? 24.226 6.159 -18.162 1.00 82.62 97 PHE A C 1
ATOM 724 O O . PHE A 1 97 ? 24.391 5.088 -17.583 1.00 82.62 97 PHE A O 1
ATOM 731 N N . GLU A 1 98 ? 25.164 7.110 -18.179 1.00 74.38 98 GLU A N 1
ATOM 732 C CA . GLU A 1 98 ? 26.450 6.988 -17.476 1.00 74.38 98 GLU A CA 1
ATOM 733 C C . GLU A 1 98 ? 26.312 7.202 -15.956 1.00 74.38 98 GLU A C 1
ATOM 735 O O . GLU A 1 98 ? 27.152 6.745 -15.181 1.00 74.38 98 GLU A O 1
ATOM 740 N N . GLN A 1 99 ? 25.249 7.888 -15.518 1.00 71.06 99 GLN A N 1
ATOM 741 C CA . GLN A 1 99 ? 24.959 8.140 -14.106 1.00 71.06 99 GLN A CA 1
ATOM 742 C C . GLN A 1 99 ? 24.059 7.042 -13.529 1.00 71.06 99 GLN A C 1
ATOM 744 O O . GLN A 1 99 ? 22.988 6.768 -14.074 1.00 71.06 99 GLN A O 1
ATOM 749 N N . GLY A 1 100 ? 24.459 6.469 -12.385 1.00 72.94 100 GLY A N 1
ATOM 750 C CA . GLY A 1 100 ? 23.734 5.375 -11.719 1.00 72.94 100 GLY A CA 1
ATOM 751 C C . GLY A 1 100 ? 22.253 5.683 -11.479 1.00 72.94 100 GLY A C 1
ATOM 752 O O . GLY A 1 100 ? 21.399 4.932 -11.929 1.00 72.94 100 GLY A O 1
ATOM 753 N N . GLY A 1 101 ? 21.927 6.854 -10.919 1.00 80.88 101 GLY A N 1
ATOM 754 C CA . GLY A 1 101 ? 20.534 7.202 -10.597 1.00 80.88 101 GLY A CA 1
ATOM 755 C C . GLY A 1 101 ? 19.588 7.297 -11.806 1.00 80.88 101 GLY A C 1
ATOM 756 O O . GLY A 1 101 ? 18.412 6.943 -11.703 1.00 80.88 101 GLY A O 1
ATOM 757 N N . GLN A 1 102 ? 20.078 7.730 -12.974 1.00 83.69 102 GLN A N 1
ATOM 758 C CA . GLN A 1 102 ? 19.277 7.779 -14.208 1.00 83.69 102 GLN A CA 1
ATOM 759 C C . GLN A 1 102 ? 19.064 6.380 -14.791 1.00 83.69 102 GLN A C 1
ATOM 761 O O . GLN A 1 102 ? 17.963 6.052 -15.241 1.00 83.69 102 GLN A O 1
ATOM 766 N N . LYS A 1 103 ? 20.103 5.539 -14.736 1.00 88.12 103 LYS A N 1
ATOM 767 C CA . LYS A 1 103 ? 20.010 4.131 -15.118 1.00 88.12 103 LYS A CA 1
ATOM 768 C C . LYS A 1 103 ? 19.008 3.392 -14.233 1.00 88.12 103 LYS A C 1
ATOM 770 O O . LYS A 1 103 ? 18.119 2.734 -14.766 1.00 88.12 103 LYS A O 1
ATOM 775 N N . ASP A 1 104 ? 19.085 3.569 -12.921 1.00 90.62 104 ASP A N 1
ATOM 776 C CA . ASP A 1 104 ? 18.182 2.947 -11.949 1.00 90.62 104 ASP A CA 1
ATOM 777 C C . ASP A 1 104 ? 16.735 3.407 -12.155 1.00 90.62 104 ASP A C 1
ATOM 779 O O . ASP A 1 104 ? 15.816 2.591 -12.203 1.00 90.62 104 ASP A O 1
ATOM 78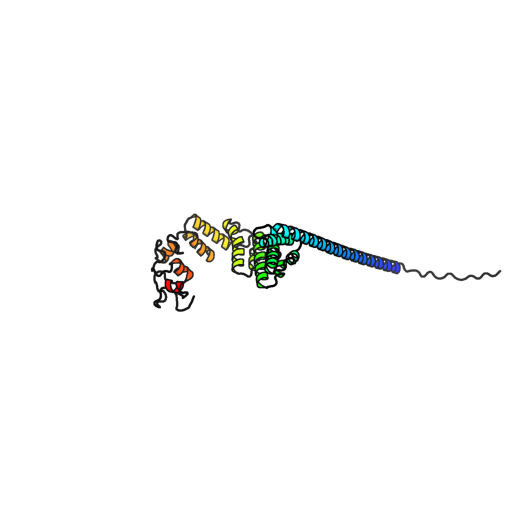3 N N . SER A 1 105 ? 16.530 4.704 -12.407 1.00 89.25 105 SER A N 1
ATOM 784 C CA . SER A 1 105 ? 15.213 5.251 -12.763 1.00 89.25 105 SER A CA 1
ATOM 785 C C . SER A 1 105 ? 14.653 4.639 -14.055 1.00 89.25 105 SER A C 1
ATOM 787 O O . SER A 1 105 ? 13.448 4.395 -14.163 1.00 89.25 105 SER A O 1
ATOM 789 N N . CYS A 1 106 ? 15.517 4.373 -15.040 1.00 91.62 106 CYS A N 1
ATOM 790 C CA . CYS A 1 106 ? 15.140 3.698 -16.278 1.00 91.62 106 CYS A CA 1
ATOM 791 C C . CYS A 1 106 ? 14.741 2.241 -16.028 1.00 91.62 106 CYS A C 1
ATOM 793 O O . CYS A 1 106 ? 13.641 1.837 -16.411 1.00 91.62 106 CYS A O 1
ATOM 795 N N . LEU A 1 107 ? 15.587 1.480 -15.326 1.00 93.19 107 LEU A N 1
ATOM 796 C CA . LEU A 1 107 ? 15.321 0.087 -14.965 1.00 93.19 107 LEU A CA 1
ATOM 797 C C . LEU A 1 107 ? 14.020 -0.040 -14.170 1.00 93.19 107 LEU A C 1
ATOM 799 O O . LEU A 1 107 ? 13.194 -0.889 -14.492 1.00 93.19 107 LEU A O 1
ATOM 803 N N . TRP A 1 108 ? 13.794 0.845 -13.197 1.00 92.06 108 TRP A N 1
ATOM 804 C CA . TRP A 1 108 ? 12.571 0.879 -12.398 1.00 92.06 108 TRP A CA 1
ATOM 805 C C . TRP A 1 108 ? 11.322 1.068 -13.261 1.00 92.06 108 TRP A C 1
ATOM 807 O O . TRP A 1 108 ? 10.341 0.330 -13.138 1.00 92.06 108 TRP A O 1
ATOM 817 N N . ALA A 1 109 ? 11.352 2.060 -14.155 1.00 90.25 109 ALA A N 1
ATOM 818 C CA . ALA A 1 109 ? 10.231 2.357 -15.035 1.00 90.25 109 ALA A CA 1
ATOM 819 C C . ALA A 1 109 ? 9.909 1.174 -15.960 1.00 90.25 109 ALA A C 1
ATOM 821 O O . ALA A 1 109 ? 8.740 0.812 -16.090 1.00 90.25 109 ALA A O 1
ATOM 822 N N . VAL A 1 110 ? 10.934 0.539 -16.541 1.00 92.44 110 VAL A N 1
ATOM 823 C CA . VAL A 1 110 ? 10.770 -0.646 -17.396 1.00 92.44 110 VAL A CA 1
ATOM 824 C C . VAL A 1 110 ? 10.237 -1.830 -16.591 1.00 92.44 110 VAL A C 1
ATOM 826 O O . VAL A 1 110 ? 9.257 -2.447 -17.002 1.00 92.44 110 VAL A O 1
ATOM 829 N N . ALA A 1 111 ? 10.826 -2.124 -15.428 1.00 94.06 111 ALA A N 1
ATOM 830 C CA . ALA A 1 111 ? 10.416 -3.235 -14.572 1.00 94.06 111 ALA A CA 1
ATOM 831 C C . ALA A 1 111 ? 8.935 -3.143 -14.193 1.00 94.06 111 ALA A C 1
ATOM 833 O O . ALA A 1 111 ? 8.204 -4.128 -14.302 1.00 94.06 111 ALA A O 1
ATOM 834 N N . LYS A 1 112 ? 8.483 -1.949 -13.786 1.00 89.12 112 LYS A N 1
ATOM 835 C CA . LYS A 1 112 ? 7.093 -1.697 -13.396 1.00 89.12 112 LYS A CA 1
ATOM 836 C C . LYS A 1 112 ? 6.137 -1.752 -14.586 1.00 89.12 112 LYS A C 1
ATOM 838 O O . LYS A 1 112 ? 5.065 -2.337 -14.459 1.00 89.12 112 LYS A O 1
ATOM 843 N N . GLN A 1 113 ? 6.507 -1.146 -15.715 1.00 87.56 113 GLN A N 1
ATOM 844 C CA . GLN A 1 113 ? 5.662 -1.096 -16.909 1.00 87.56 113 GLN A CA 1
ATOM 845 C C . GLN A 1 113 ? 5.456 -2.488 -17.516 1.00 87.56 113 GLN A C 1
ATOM 847 O O . GLN A 1 113 ? 4.324 -2.880 -17.781 1.00 87.56 113 GLN A O 1
ATOM 852 N N . GLU A 1 114 ? 6.542 -3.238 -17.689 1.00 88.94 114 GLU A N 1
ATOM 853 C CA . GLU A 1 114 ? 6.516 -4.572 -18.297 1.00 88.94 114 GLU A CA 1
ATOM 854 C C . GLU A 1 114 ? 6.183 -5.672 -17.283 1.00 88.94 114 GLU A C 1
ATOM 856 O O . GLU A 1 114 ? 6.040 -6.840 -17.643 1.00 88.94 114 GLU A O 1
ATOM 861 N N . GLN A 1 115 ? 6.072 -5.305 -16.002 1.00 90.50 115 GLN A N 1
ATOM 862 C CA . GLN A 1 115 ? 5.886 -6.228 -14.892 1.00 90.50 115 GLN A CA 1
ATOM 863 C C . GLN A 1 115 ? 6.922 -7.374 -14.946 1.00 90.50 115 GLN A C 1
ATOM 865 O O . GLN A 1 115 ? 6.593 -8.557 -14.839 1.00 90.50 115 GLN A O 1
ATOM 870 N N . ASP A 1 116 ? 8.205 -7.061 -15.132 1.00 90.81 116 ASP A N 1
ATOM 871 C CA . ASP A 1 116 ? 9.263 -8.068 -15.290 1.00 90.81 116 ASP A CA 1
ATOM 872 C C . ASP A 1 116 ? 10.272 -8.023 -14.137 1.00 90.81 116 ASP A C 1
ATOM 874 O O . ASP A 1 116 ? 11.152 -7.167 -14.077 1.00 90.81 116 ASP A O 1
ATOM 878 N N . LEU A 1 117 ? 10.183 -9.011 -13.241 1.00 93.38 117 LEU A N 1
ATO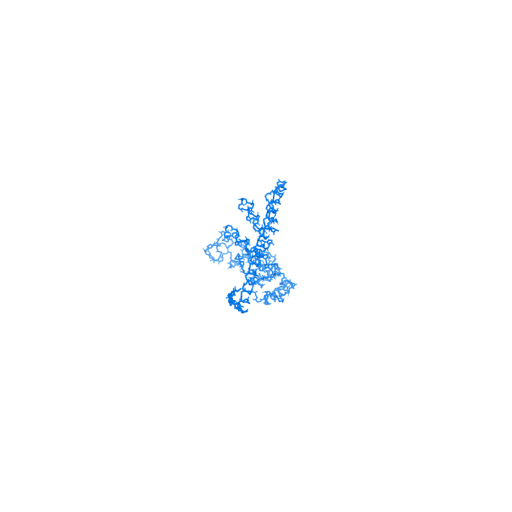M 879 C CA . LEU A 1 117 ? 11.075 -9.148 -12.082 1.00 93.38 117 LEU A CA 1
ATOM 880 C C . LEU A 1 117 ? 12.540 -9.362 -12.476 1.00 93.38 117 LEU A C 1
ATOM 882 O O . LEU A 1 117 ? 13.439 -9.073 -11.691 1.00 93.38 117 LEU A O 1
ATOM 886 N N . ARG A 1 118 ? 12.808 -9.842 -13.695 1.00 94.19 118 ARG A N 1
ATOM 887 C CA . ARG A 1 118 ? 14.183 -10.028 -14.174 1.00 94.19 118 ARG A CA 1
ATOM 888 C C . ARG A 1 118 ? 14.897 -8.692 -14.354 1.00 94.19 118 ARG A C 1
ATOM 890 O O . ARG A 1 118 ? 16.113 -8.651 -14.217 1.00 94.19 118 ARG A O 1
ATOM 897 N N . VAL A 1 119 ? 14.154 -7.616 -14.622 1.00 94.31 119 VAL A N 1
ATOM 898 C CA . VAL A 1 119 ? 14.714 -6.263 -14.721 1.00 94.31 119 VAL A CA 1
ATOM 899 C C . VAL A 1 119 ? 15.189 -5.776 -13.352 1.00 94.31 119 VAL A C 1
ATOM 901 O O . VAL A 1 119 ? 16.249 -5.166 -13.262 1.00 94.31 119 VAL A O 1
ATOM 904 N N . CYS A 1 120 ? 14.487 -6.124 -12.270 1.00 95.38 120 CYS A N 1
ATOM 905 C CA . CYS A 1 120 ? 14.913 -5.773 -10.912 1.00 95.38 120 CYS A CA 1
ATOM 906 C C . CYS A 1 120 ? 16.245 -6.429 -10.511 1.00 95.38 120 CYS A C 1
ATOM 908 O O . CYS A 1 120 ? 16.999 -5.862 -9.729 1.00 95.38 120 CYS A O 1
ATOM 910 N N . ALA A 1 121 ? 16.599 -7.573 -11.106 1.00 93.69 121 ALA A N 1
ATOM 911 C CA . ALA A 1 121 ? 17.902 -8.207 -10.898 1.00 93.69 121 ALA A CA 1
ATOM 912 C C . ALA A 1 121 ? 19.074 -7.470 -11.584 1.00 93.69 121 ALA A C 1
ATOM 914 O O . ALA A 1 121 ? 20.223 -7.878 -11.426 1.00 93.69 121 ALA A O 1
ATOM 915 N N . MET A 1 122 ? 18.801 -6.422 -12.371 1.00 92.25 122 MET A N 1
ATOM 916 C CA . MET A 1 122 ? 19.822 -5.614 -13.051 1.00 92.25 122 MET A CA 1
ATOM 917 C C . MET A 1 122 ? 20.329 -4.434 -12.209 1.00 92.25 122 MET A C 1
ATOM 919 O O . MET A 1 122 ? 21.290 -3.781 -12.621 1.00 92.25 122 MET A O 1
ATOM 923 N N . PHE A 1 123 ? 19.701 -4.155 -11.062 1.00 92.19 123 PHE A N 1
ATOM 924 C CA . PHE A 1 123 ? 20.165 -3.141 -10.115 1.00 92.19 123 PHE A CA 1
ATOM 925 C C . PHE A 1 123 ? 21.486 -3.570 -9.468 1.00 92.19 123 PHE A C 1
ATOM 927 O O . PHE A 1 123 ? 21.728 -4.756 -9.236 1.00 92.19 123 PHE A O 1
ATOM 934 N N . SER A 1 124 ? 22.363 -2.601 -9.203 1.00 89.50 124 SER A N 1
ATOM 935 C CA . SER A 1 124 ? 23.696 -2.877 -8.653 1.00 89.50 124 SER A CA 1
ATOM 936 C C . SER A 1 124 ? 23.697 -3.185 -7.158 1.00 89.50 124 SER A C 1
ATOM 938 O O . SER A 1 124 ? 24.576 -3.906 -6.688 1.00 89.50 124 SER A O 1
ATOM 940 N N . ASP A 1 125 ? 22.744 -2.635 -6.412 1.00 91.75 125 ASP A N 1
ATOM 941 C CA . ASP A 1 125 ? 22.596 -2.816 -4.974 1.00 91.75 125 ASP A CA 1
ATOM 942 C C . ASP A 1 125 ? 21.360 -3.666 -4.651 1.00 91.75 125 ASP A C 1
ATOM 944 O O . ASP A 1 125 ? 20.334 -3.630 -5.333 1.00 91.75 125 ASP A O 1
ATOM 948 N N . SER A 1 126 ? 21.477 -4.472 -3.596 1.00 93.00 126 SER A N 1
ATOM 949 C CA . SER A 1 126 ? 20.437 -5.428 -3.213 1.00 93.00 126 SER A CA 1
ATOM 950 C C . SER A 1 126 ? 19.171 -4.762 -2.682 1.00 93.00 126 SER A C 1
ATOM 952 O O . SER A 1 126 ? 18.099 -5.345 -2.801 1.00 93.00 126 SER A O 1
ATOM 954 N N . GLU A 1 127 ? 19.290 -3.568 -2.099 1.00 94.12 127 GLU A N 1
ATOM 955 C CA . GLU A 1 127 ? 18.160 -2.830 -1.533 1.00 94.12 127 GLU A CA 1
ATOM 956 C C . GLU A 1 127 ? 17.246 -2.295 -2.642 1.00 94.12 127 GLU A C 1
ATOM 958 O O . GLU A 1 127 ? 16.054 -2.598 -2.652 1.00 94.12 127 GLU A O 1
ATOM 963 N N . SER A 1 128 ? 17.799 -1.611 -3.647 1.00 93.06 128 SER A N 1
ATOM 964 C CA . SER A 1 128 ? 17.030 -1.122 -4.800 1.00 93.06 128 SER A CA 1
ATOM 965 C C . SER A 1 128 ? 16.444 -2.267 -5.627 1.00 93.06 128 SER A C 1
ATOM 967 O O . SER A 1 128 ? 15.317 -2.171 -6.116 1.00 93.06 128 SER A O 1
ATOM 969 N N . ALA A 1 129 ? 17.169 -3.386 -5.751 1.00 94.56 129 ALA A N 1
ATOM 970 C CA . ALA A 1 129 ? 16.657 -4.592 -6.400 1.00 94.56 129 ALA A CA 1
ATOM 971 C C . ALA A 1 129 ? 15.425 -5.165 -5.671 1.00 94.56 129 ALA A C 1
ATOM 973 O O . ALA A 1 129 ? 14.462 -5.601 -6.314 1.00 94.56 129 ALA A O 1
ATOM 974 N N . GLU A 1 130 ? 15.442 -5.158 -4.336 1.00 95.88 130 GLU A N 1
ATOM 975 C CA . GLU A 1 130 ? 14.330 -5.601 -3.494 1.00 95.88 130 GLU A CA 1
ATOM 976 C C . GLU A 1 130 ? 13.133 -4.654 -3.605 1.00 95.88 130 GLU A C 1
ATOM 978 O O . GLU A 1 130 ? 12.042 -5.103 -3.952 1.00 95.88 130 GLU A O 1
ATOM 983 N N . GLN A 1 131 ? 13.351 -3.346 -3.460 1.00 95.94 131 GLN A N 1
ATOM 984 C CA . GLN A 1 131 ? 12.306 -2.327 -3.613 1.00 95.94 131 GLN A CA 1
ATOM 985 C C . GLN A 1 131 ? 11.651 -2.365 -5.005 1.00 95.94 131 GLN A C 1
ATOM 987 O O . GLN A 1 131 ? 10.428 -2.226 -5.138 1.00 95.94 131 GLN A O 1
ATOM 992 N N . CYS A 1 132 ? 12.449 -2.591 -6.055 1.00 96.50 132 CYS A N 1
ATOM 993 C CA . CYS A 1 132 ? 11.947 -2.801 -7.410 1.00 96.50 132 CYS A CA 1
ATOM 994 C C . CYS A 1 132 ? 11.067 -4.052 -7.475 1.00 96.50 132 CYS A C 1
ATOM 996 O O . CYS A 1 132 ? 9.962 -4.004 -8.019 1.00 96.50 132 CYS A O 1
ATOM 998 N N . SER A 1 133 ? 11.539 -5.166 -6.907 1.00 97.00 133 SER A N 1
ATOM 999 C CA . SER A 1 133 ? 10.817 -6.441 -6.926 1.00 97.00 133 SER A CA 1
ATOM 1000 C C . SER A 1 133 ? 9.472 -6.322 -6.213 1.00 97.00 133 SER A C 1
ATOM 1002 O O . SER A 1 133 ? 8.449 -6.671 -6.800 1.00 97.00 133 SER A O 1
ATOM 1004 N N . ASP A 1 134 ? 9.459 -5.737 -5.017 1.00 97.19 134 ASP A N 1
ATOM 1005 C CA . ASP A 1 134 ? 8.254 -5.470 -4.229 1.00 97.19 134 ASP A CA 1
ATOM 1006 C C . ASP A 1 134 ? 7.252 -4.604 -5.010 1.00 97.19 134 ASP A C 1
ATOM 1008 O O . ASP A 1 134 ? 6.067 -4.932 -5.100 1.00 97.19 134 ASP A O 1
ATOM 1012 N N . SER A 1 135 ? 7.734 -3.556 -5.684 1.00 95.31 135 SER A N 1
ATOM 1013 C CA . SER A 1 135 ? 6.902 -2.678 -6.518 1.00 95.31 135 SER A CA 1
ATOM 1014 C C . SER A 1 135 ? 6.308 -3.383 -7.743 1.00 95.31 135 SER A C 1
ATOM 1016 O O . SER A 1 135 ? 5.170 -3.108 -8.136 1.00 95.31 135 SER A O 1
ATOM 1018 N N . VAL A 1 136 ? 7.062 -4.290 -8.367 1.00 96.25 136 VAL A N 1
ATOM 1019 C CA . VAL A 1 136 ? 6.587 -5.094 -9.502 1.00 96.25 136 VAL A CA 1
ATOM 1020 C C . VAL A 1 136 ? 5.579 -6.145 -9.045 1.00 96.25 136 VAL A C 1
ATOM 1022 O O . VAL A 1 136 ? 4.564 -6.335 -9.718 1.00 96.25 136 VAL A O 1
ATOM 1025 N N . ILE A 1 137 ? 5.823 -6.811 -7.912 1.00 97.06 137 ILE A N 1
ATOM 1026 C CA . ILE A 1 137 ? 4.884 -7.776 -7.323 1.00 97.06 137 ILE A CA 1
ATOM 1027 C C . ILE A 1 137 ? 3.574 -7.069 -6.981 1.00 97.06 137 ILE A C 1
ATOM 1029 O O . ILE A 1 137 ? 2.520 -7.536 -7.407 1.00 97.06 137 ILE A O 1
ATOM 1033 N N . PHE A 1 138 ? 3.635 -5.905 -6.325 1.00 96.25 138 PHE A N 1
ATOM 1034 C CA . PHE A 1 138 ? 2.464 -5.076 -6.041 1.00 96.25 138 PHE A CA 1
ATOM 1035 C C . PHE A 1 138 ? 1.656 -4.789 -7.314 1.00 96.25 138 PHE A C 1
ATOM 1037 O O . PHE A 1 138 ? 0.444 -5.005 -7.359 1.00 96.25 138 PHE A O 1
ATOM 1044 N N . ALA A 1 139 ? 2.317 -4.314 -8.375 1.00 94.12 139 ALA A N 1
ATOM 1045 C CA . ALA A 1 139 ? 1.655 -3.987 -9.638 1.00 94.12 139 ALA A CA 1
ATOM 1046 C C . ALA A 1 139 ? 1.012 -5.216 -10.310 1.00 94.12 139 ALA A C 1
ATOM 1048 O O . ALA A 1 139 ? -0.071 -5.110 -10.883 1.00 94.12 139 ALA A O 1
ATOM 1049 N N . LYS A 1 140 ? 1.656 -6.387 -10.245 1.00 94.69 140 LYS A N 1
ATOM 1050 C CA . LYS A 1 140 ? 1.091 -7.643 -10.766 1.00 94.69 140 LYS A CA 1
ATOM 1051 C C . LYS A 1 140 ? -0.115 -8.106 -9.971 1.00 94.69 140 LYS A C 1
ATOM 1053 O O . LYS A 1 140 ? -1.144 -8.429 -10.564 1.00 94.69 140 LYS A O 1
ATOM 1058 N N . ALA A 1 141 ? 0.028 -8.153 -8.651 1.00 95.25 141 ALA A N 1
ATOM 1059 C CA . ALA A 1 141 ? -1.003 -8.608 -7.735 1.00 95.25 141 ALA A CA 1
ATOM 1060 C C . ALA A 1 141 ? -2.263 -7.753 -7.900 1.00 95.25 141 ALA A C 1
ATOM 1062 O O . ALA A 1 141 ? -3.340 -8.283 -8.141 1.00 95.25 141 ALA A O 1
ATOM 1063 N N . THR A 1 142 ? -2.118 -6.426 -7.918 1.00 93.12 142 THR A N 1
ATOM 1064 C CA . THR A 1 142 ? -3.256 -5.504 -8.077 1.00 93.12 142 THR A CA 1
ATOM 1065 C C . THR A 1 142 ? -3.958 -5.606 -9.429 1.00 93.12 142 THR A C 1
ATOM 1067 O O . THR A 1 142 ? -5.181 -5.521 -9.481 1.00 93.12 142 THR A O 1
ATOM 1070 N N . VAL A 1 143 ? -3.228 -5.835 -10.527 1.00 91.44 143 VAL A N 1
ATOM 1071 C CA . VAL A 1 143 ? -3.848 -6.033 -11.851 1.00 91.44 143 VAL A CA 1
ATOM 1072 C C . VAL A 1 143 ? -4.556 -7.387 -11.955 1.00 91.44 143 VAL A C 1
ATOM 1074 O O . VAL A 1 143 ? -5.586 -7.492 -12.617 1.00 91.44 143 VAL A O 1
ATOM 1077 N N . SER A 1 144 ? -4.001 -8.428 -11.333 1.00 91.69 144 SER A N 1
ATOM 1078 C CA . SER A 1 144 ? -4.546 -9.792 -11.396 1.00 91.69 144 SER A CA 1
ATOM 1079 C C . SER A 1 144 ? -5.604 -10.093 -10.331 1.00 91.69 144 SER A C 1
ATOM 1081 O O . SER A 1 144 ? -6.369 -11.037 -10.504 1.00 91.69 144 SER A O 1
ATOM 1083 N N . GLY A 1 145 ? -5.660 -9.303 -9.257 1.00 90.56 145 GLY A N 1
ATOM 1084 C CA . GLY A 1 145 ? -6.463 -9.590 -8.070 1.00 90.56 145 GLY A CA 1
ATOM 1085 C C . GLY A 1 145 ? -5.911 -10.729 -7.202 1.00 90.56 145 GLY A C 1
ATOM 1086 O O . GLY A 1 145 ? -6.644 -11.249 -6.368 1.00 90.56 145 GLY A O 1
ATOM 1087 N N . ASP A 1 146 ? -4.652 -11.137 -7.397 1.00 92.00 146 ASP A N 1
ATOM 1088 C CA . ASP A 1 146 ? -4.004 -12.225 -6.652 1.00 92.00 146 ASP A CA 1
ATOM 1089 C C . ASP A 1 146 ? -3.456 -11.709 -5.310 1.00 92.00 146 ASP A C 1
ATOM 1091 O O . ASP A 1 146 ? -2.374 -11.119 -5.240 1.00 92.00 146 ASP A O 1
ATOM 1095 N N . ILE A 1 147 ? -4.208 -11.926 -4.227 1.00 91.69 147 ILE A N 1
ATOM 1096 C CA . ILE A 1 147 ? -3.802 -11.527 -2.866 1.00 91.69 147 ILE A CA 1
ATOM 1097 C C . ILE A 1 147 ? -2.633 -12.395 -2.382 1.00 91.69 147 ILE A C 1
ATOM 1099 O O . ILE A 1 147 ? -1.787 -11.944 -1.601 1.00 91.69 147 ILE A O 1
ATOM 1103 N N . GLY A 1 148 ? -2.555 -13.643 -2.853 1.00 92.25 148 GLY A N 1
ATOM 1104 C CA . GLY A 1 148 ? -1.447 -14.549 -2.577 1.00 92.25 148 GLY A CA 1
ATOM 1105 C C . GLY A 1 148 ? -0.109 -13.964 -3.020 1.00 92.25 148 GLY A C 1
ATOM 1106 O O . GLY A 1 148 ? 0.845 -13.990 -2.243 1.00 92.25 148 GLY A O 1
ATOM 1107 N N . ALA A 1 149 ? -0.062 -13.351 -4.204 1.00 94.50 149 ALA A N 1
ATOM 1108 C CA . ALA A 1 149 ? 1.136 -12.702 -4.729 1.00 94.50 149 ALA A CA 1
ATOM 1109 C C . ALA A 1 149 ? 1.653 -11.573 -3.821 1.00 94.50 149 ALA A C 1
ATOM 1111 O O . ALA A 1 149 ? 2.866 -11.424 -3.678 1.00 94.50 149 ALA A O 1
ATOM 1112 N N . CYS A 1 150 ? 0.775 -10.826 -3.139 1.00 96.44 150 CYS A N 1
ATOM 1113 C CA . CYS A 1 150 ? 1.204 -9.790 -2.193 1.00 96.44 150 CYS A CA 1
ATOM 1114 C C . CYS A 1 150 ? 2.053 -10.353 -1.038 1.00 96.44 150 CYS A C 1
ATOM 1116 O O . CYS A 1 150 ? 2.858 -9.622 -0.473 1.00 96.44 150 CYS A O 1
ATOM 1118 N N . LYS A 1 151 ? 1.915 -11.638 -0.679 1.00 94.88 151 LYS A N 1
ATOM 1119 C CA . LYS A 1 151 ? 2.682 -12.256 0.422 1.00 94.88 151 LYS A CA 1
ATOM 1120 C C . LYS A 1 151 ? 4.173 -12.400 0.114 1.00 94.88 151 LYS A C 1
ATOM 1122 O O . LYS A 1 151 ? 4.963 -12.507 1.045 1.00 94.88 151 LYS A O 1
ATOM 1127 N N . GLU A 1 152 ? 4.544 -12.376 -1.164 1.00 95.75 152 GLU A N 1
ATOM 1128 C CA . GLU A 1 152 ? 5.939 -12.429 -1.614 1.00 95.75 152 GLU A CA 1
ATOM 1129 C C . GLU A 1 152 ? 6.653 -11.072 -1.482 1.00 95.75 152 GLU A C 1
ATOM 1131 O O . GLU A 1 152 ? 7.874 -11.007 -1.623 1.00 95.75 152 GLU A O 1
ATOM 1136 N N . ILE A 1 153 ? 5.906 -9.994 -1.209 1.00 97.38 153 ILE A N 1
ATOM 1137 C CA . ILE A 1 153 ? 6.456 -8.661 -0.948 1.00 97.38 153 ILE A CA 1
ATOM 1138 C C . ILE A 1 153 ? 7.143 -8.674 0.413 1.00 97.38 153 ILE A C 1
ATOM 1140 O O . ILE A 1 153 ? 6.535 -9.031 1.432 1.00 97.38 153 ILE A O 1
ATOM 1144 N N . LYS A 1 154 ? 8.414 -8.277 0.433 1.00 96.75 154 LYS A N 1
ATOM 1145 C CA . LYS A 1 154 ? 9.229 -8.313 1.647 1.00 96.75 154 LYS A CA 1
ATOM 1146 C C . LYS A 1 154 ? 8.949 -7.130 2.553 1.00 96.75 154 LYS A C 1
ATOM 1148 O O . LYS A 1 154 ? 8.707 -7.351 3.745 1.00 96.75 154 LYS A O 1
ATOM 1153 N N . ASP A 1 155 ? 8.923 -5.921 1.996 1.00 95.88 155 ASP A N 1
ATOM 1154 C CA . ASP A 1 155 ? 8.571 -4.721 2.742 1.00 95.88 155 ASP A CA 1
ATOM 1155 C C . ASP A 1 155 ? 7.155 -4.852 3.320 1.00 95.88 155 ASP A C 1
ATOM 1157 O O . ASP A 1 155 ? 6.171 -5.093 2.615 1.00 95.88 155 ASP A O 1
ATOM 1161 N N . GLU A 1 156 ? 7.056 -4.740 4.643 1.00 95.12 156 GLU A N 1
ATOM 1162 C CA . GLU A 1 156 ? 5.808 -4.960 5.365 1.00 95.12 156 GLU A CA 1
ATOM 1163 C C . GLU A 1 156 ? 4.740 -3.928 5.006 1.00 95.12 156 GLU A C 1
ATOM 1165 O O . GLU A 1 156 ? 3.581 -4.290 4.790 1.00 95.12 156 GLU A O 1
ATOM 1170 N N . PHE A 1 157 ? 5.132 -2.663 4.874 1.00 94.06 157 PHE A N 1
ATOM 1171 C CA . PHE A 1 157 ? 4.213 -1.589 4.534 1.00 94.06 157 PHE A CA 1
ATOM 1172 C C . PHE A 1 157 ? 3.689 -1.750 3.103 1.00 94.06 157 PHE A C 1
ATOM 1174 O O . PHE A 1 157 ? 2.486 -1.631 2.859 1.00 94.06 157 PHE A O 1
ATOM 1181 N N . VAL A 1 158 ? 4.555 -2.081 2.142 1.00 95.19 158 VAL A N 1
ATOM 1182 C CA . VAL A 1 158 ? 4.148 -2.338 0.751 1.00 95.19 158 VAL A CA 1
ATOM 1183 C C . VAL A 1 158 ? 3.257 -3.582 0.666 1.00 95.19 158 VAL A C 1
ATOM 1185 O O . VAL A 1 158 ? 2.255 -3.562 -0.053 1.00 95.19 158 VAL A O 1
ATOM 1188 N N . ARG A 1 159 ? 3.557 -4.639 1.431 1.00 96.75 159 ARG A N 1
ATOM 1189 C CA . ARG A 1 159 ? 2.749 -5.866 1.494 1.00 96.75 159 ARG A CA 1
ATOM 1190 C C . ARG A 1 159 ? 1.335 -5.592 2.000 1.00 96.75 159 ARG A C 1
ATOM 1192 O O . ARG A 1 159 ? 0.375 -6.009 1.351 1.00 96.75 159 ARG A O 1
ATOM 1199 N N . ILE A 1 160 ? 1.206 -4.870 3.113 1.00 91.38 160 ILE A N 1
ATOM 1200 C CA . ILE A 1 160 ? -0.092 -4.498 3.697 1.00 91.38 160 ILE A CA 1
ATOM 1201 C C . ILE A 1 160 ? -0.900 -3.662 2.698 1.00 91.38 160 ILE A C 1
ATOM 1203 O O . ILE A 1 160 ? -2.063 -3.964 2.431 1.00 91.38 160 ILE A O 1
ATOM 1207 N N . ASN A 1 161 ? -0.273 -2.662 2.071 1.00 93.69 161 ASN A N 1
ATOM 1208 C CA . ASN A 1 161 ? -0.943 -1.831 1.070 1.00 93.69 161 ASN A CA 1
ATOM 1209 C C . ASN A 1 161 ? -1.364 -2.622 -0.176 1.00 93.69 161 ASN A C 1
ATOM 1211 O O . ASN A 1 161 ? -2.413 -2.337 -0.752 1.00 93.69 161 ASN A O 1
ATOM 1215 N N . CYS A 1 162 ? -0.572 -3.612 -0.599 1.00 96.94 162 CYS A N 1
ATOM 1216 C CA . CYS A 1 162 ? -0.912 -4.494 -1.716 1.00 96.94 162 CYS A CA 1
ATOM 1217 C C . CYS A 1 162 ? -2.185 -5.282 -1.415 1.00 96.94 162 CYS A C 1
ATOM 1219 O O . CYS A 1 162 ? -3.129 -5.251 -2.203 1.00 96.94 162 CYS A O 1
ATOM 1221 N N . GLN A 1 163 ? -2.229 -5.929 -0.245 1.00 94.69 163 GLN A N 1
ATOM 1222 C CA . GLN A 1 163 ? -3.387 -6.701 0.204 1.00 94.69 163 GLN A CA 1
ATOM 1223 C C . GLN A 1 163 ? -4.623 -5.806 0.298 1.00 94.69 163 GLN A C 1
ATOM 1225 O O . GLN A 1 163 ? -5.638 -6.102 -0.326 1.00 94.69 163 GLN A O 1
ATOM 1230 N N . ALA A 1 164 ? -4.517 -4.656 0.970 1.00 91.81 164 ALA A N 1
ATOM 1231 C CA . ALA A 1 164 ? -5.624 -3.712 1.113 1.00 91.81 164 ALA A CA 1
ATOM 1232 C C . ALA A 1 164 ? -6.144 -3.185 -0.238 1.00 91.81 164 ALA A C 1
ATOM 1234 O O . ALA A 1 164 ? -7.355 -3.069 -0.420 1.00 91.81 164 ALA A O 1
ATOM 1235 N N . SER A 1 165 ? -5.253 -2.921 -1.204 1.00 94.94 165 SER A N 1
ATOM 1236 C CA . SER A 1 165 ? -5.624 -2.428 -2.544 1.00 94.94 165 SER A CA 1
ATOM 1237 C C . SER A 1 165 ? -6.472 -3.423 -3.343 1.00 94.94 165 SER A C 1
ATOM 1239 O O . SER A 1 165 ? -7.190 -3.015 -4.254 1.00 94.94 165 SER A O 1
ATOM 1241 N N . ILE A 1 166 ? -6.380 -4.716 -3.020 1.00 94.50 166 ILE A N 1
ATOM 1242 C CA . ILE A 1 166 ? -7.159 -5.785 -3.656 1.00 94.50 166 ILE A CA 1
ATOM 1243 C C . ILE A 1 166 ? -8.383 -6.143 -2.805 1.00 94.50 166 ILE A C 1
ATOM 1245 O O . ILE A 1 166 ? -9.480 -6.285 -3.339 1.00 94.50 166 ILE A O 1
ATOM 1249 N N . GLU A 1 167 ? -8.211 -6.270 -1.487 1.00 92.75 167 GLU A N 1
ATOM 1250 C CA . GLU A 1 167 ? -9.260 -6.696 -0.556 1.00 92.75 167 GLU A CA 1
ATOM 1251 C C . GLU A 1 167 ? -10.386 -5.664 -0.422 1.00 92.75 167 GLU A C 1
ATOM 1253 O O . GLU A 1 167 ? -11.556 -6.040 -0.487 1.00 92.75 167 GLU A O 1
ATOM 1258 N N . GLN A 1 168 ? -10.071 -4.371 -0.280 1.00 90.00 168 GLN A N 1
ATOM 1259 C CA . GLN A 1 168 ? -11.082 -3.337 0.000 1.00 90.00 168 GLN A CA 1
ATOM 1260 C C . GLN A 1 168 ? -12.187 -3.264 -1.073 1.00 90.00 168 GLN A C 1
ATOM 1262 O O . GLN A 1 168 ? -13.358 -3.375 -0.709 1.00 90.00 168 GLN A O 1
ATOM 1267 N N . PRO A 1 169 ? -11.888 -3.199 -2.390 1.00 91.50 169 PRO A N 1
ATOM 1268 C CA . PRO A 1 169 ? -12.938 -3.190 -3.414 1.00 91.50 169 PRO A C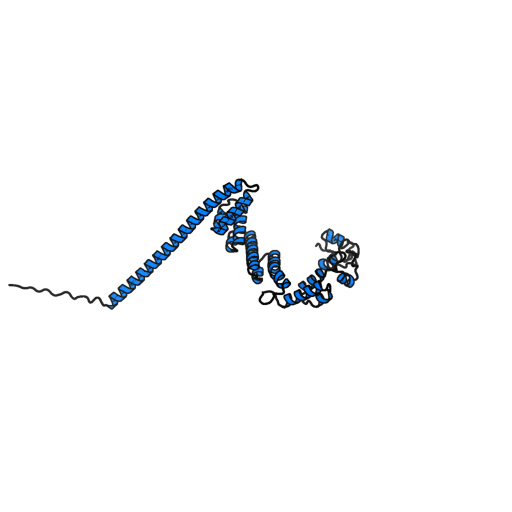A 1
ATOM 1269 C C . PRO A 1 169 ? -13.828 -4.445 -3.406 1.00 91.50 169 PRO A C 1
ATOM 1271 O O . PRO A 1 169 ? -15.017 -4.382 -3.733 1.00 91.50 169 PRO A O 1
ATOM 1274 N N . ILE A 1 170 ? -13.266 -5.604 -3.046 1.00 92.19 170 ILE A N 1
ATOM 1275 C CA . ILE A 1 170 ? -14.009 -6.869 -2.946 1.00 92.19 170 ILE A CA 1
ATOM 1276 C C . ILE A 1 170 ? -14.988 -6.802 -1.772 1.00 92.19 170 ILE A C 1
ATOM 1278 O O . ILE A 1 170 ? -16.166 -7.125 -1.934 1.00 92.19 170 ILE A O 1
ATOM 1282 N N . LEU A 1 171 ? -14.509 -6.346 -0.614 1.00 91.56 171 LEU A N 1
ATOM 1283 C CA . LEU A 1 171 ? -15.302 -6.203 0.604 1.00 91.56 171 LEU A CA 1
ATOM 1284 C C . LEU A 1 171 ? -16.434 -5.180 0.425 1.00 91.56 171 LEU A C 1
ATOM 1286 O O . LEU A 1 171 ? -17.587 -5.481 0.729 1.00 91.56 171 LEU A O 1
ATOM 1290 N N . GLU A 1 172 ? -16.142 -4.014 -0.155 1.00 87.00 172 GLU A N 1
ATOM 1291 C CA . GLU A 1 172 ? -17.129 -2.955 -0.410 1.00 87.00 172 GLU A CA 1
ATOM 1292 C C . GLU A 1 172 ? -18.216 -3.369 -1.412 1.00 87.00 172 GLU A C 1
ATOM 1294 O O . GLU A 1 172 ? -19.375 -2.967 -1.288 1.00 87.00 172 GLU A O 1
ATOM 1299 N N . SER A 1 173 ? -17.862 -4.178 -2.414 1.00 88.38 173 SER A N 1
ATOM 1300 C CA . SER A 1 173 ? -18.822 -4.685 -3.401 1.00 88.38 173 SER A CA 1
ATOM 1301 C C . SER A 1 173 ? -19.607 -5.911 -2.921 1.00 88.38 173 SER A C 1
ATOM 1303 O O . SER A 1 173 ? -20.603 -6.279 -3.549 1.00 88.38 173 SER A O 1
ATOM 1305 N N . GLY A 1 174 ? -19.166 -6.563 -1.840 1.00 84.94 174 GLY A N 1
ATOM 1306 C CA . GLY A 1 174 ? -19.702 -7.843 -1.371 1.00 84.94 174 GLY A CA 1
ATOM 1307 C C . GLY A 1 174 ? -19.430 -9.017 -2.323 1.00 84.94 174 GLY A C 1
ATOM 1308 O O . GLY A 1 174 ? -20.022 -10.087 -2.174 1.00 84.94 174 GLY A O 1
ATOM 1309 N N . ALA A 1 175 ? -18.554 -8.845 -3.320 1.00 88.75 175 ALA A N 1
ATOM 1310 C CA . ALA A 1 175 ? -18.275 -9.827 -4.369 1.00 88.75 175 ALA A CA 1
ATOM 1311 C C . ALA A 1 175 ? -17.233 -10.876 -3.937 1.00 88.75 175 ALA A C 1
ATOM 1313 O O . ALA A 1 175 ? -16.265 -11.143 -4.642 1.00 88.75 175 ALA A O 1
ATOM 1314 N N . CYS A 1 176 ? -17.426 -11.484 -2.768 1.00 86.25 176 CYS A N 1
ATOM 1315 C CA . CYS A 1 176 ? -16.436 -12.368 -2.148 1.00 86.25 176 CYS A CA 1
ATOM 1316 C C . CYS A 1 176 ? -16.365 -13.783 -2.730 1.00 86.25 176 CYS A C 1
ATOM 1318 O O . CYS A 1 176 ? -15.407 -14.517 -2.503 1.00 86.25 176 CYS A O 1
ATOM 1320 N N . ALA A 1 177 ? -17.382 -14.199 -3.482 1.00 88.44 177 ALA A N 1
ATOM 1321 C CA . ALA A 1 177 ? -17.411 -15.536 -4.053 1.00 88.44 177 ALA A CA 1
ATOM 1322 C C . ALA A 1 177 ? -16.301 -15.713 -5.103 1.00 88.44 177 ALA A C 1
ATOM 1324 O O . ALA A 1 177 ? -16.295 -15.039 -6.131 1.00 88.44 177 ALA A O 1
ATOM 1325 N N . GLY A 1 178 ? -15.406 -16.677 -4.870 1.00 84.38 178 GLY A N 1
ATOM 1326 C CA . GLY A 1 178 ? -14.329 -17.015 -5.805 1.00 84.38 178 GLY A CA 1
ATOM 1327 C C . GLY A 1 178 ? -13.114 -16.087 -5.744 1.00 84.38 178 GLY A C 1
ATOM 1328 O O . GLY A 1 178 ? -12.306 -16.121 -6.669 1.00 84.38 178 GLY A O 1
ATOM 1329 N N . THR A 1 179 ? -12.985 -15.281 -4.688 1.00 87.50 179 THR A N 1
ATOM 1330 C CA . THR A 1 179 ? -11.782 -14.490 -4.399 1.00 87.50 179 THR A CA 1
ATOM 1331 C C . THR A 1 179 ? -10.938 -15.164 -3.313 1.00 87.50 179 THR A C 1
ATOM 1333 O O . THR A 1 179 ? -11.372 -16.130 -2.682 1.00 87.50 179 THR A O 1
ATOM 1336 N N . ASP A 1 180 ? -9.730 -14.646 -3.083 1.00 86.50 180 ASP A N 1
ATOM 1337 C CA . ASP A 1 180 ? -8.847 -15.102 -1.999 1.00 86.50 180 ASP A CA 1
ATOM 1338 C C . ASP A 1 180 ? -9.240 -14.540 -0.614 1.00 86.50 180 ASP A C 1
ATOM 1340 O O . ASP A 1 180 ? -8.606 -14.866 0.393 1.00 86.50 180 ASP A O 1
ATOM 1344 N N . VAL A 1 181 ? -10.282 -13.702 -0.539 1.00 89.50 181 VAL A N 1
ATOM 1345 C CA . VAL A 1 181 ? -10.787 -13.139 0.720 1.00 89.50 181 VAL A CA 1
ATOM 1346 C C . VAL A 1 181 ? -11.618 -14.192 1.451 1.00 89.50 181 VAL A C 1
ATOM 1348 O O . VAL A 1 181 ? -12.485 -14.836 0.861 1.00 89.50 181 VAL A O 1
ATOM 1351 N N . SER A 1 182 ? -11.374 -14.385 2.751 1.00 89.88 182 SER A N 1
ATOM 1352 C CA . SER A 1 182 ? -12.125 -15.377 3.526 1.00 89.88 182 SER A CA 1
ATOM 1353 C C . SER A 1 182 ? -13.600 -14.983 3.669 1.00 89.88 182 SER A C 1
ATOM 1355 O O . SER A 1 182 ? -13.937 -13.807 3.817 1.00 89.88 182 SER A O 1
ATOM 1357 N N . GLN A 1 183 ? -14.490 -15.983 3.682 1.00 90.62 183 GLN A N 1
ATOM 1358 C CA . GLN A 1 183 ? -15.924 -15.742 3.871 1.00 90.62 183 GLN A CA 1
ATOM 1359 C C . GLN A 1 183 ? -16.207 -15.044 5.209 1.00 90.62 183 GLN A C 1
ATOM 1361 O O . GLN A 1 183 ? -16.998 -14.113 5.247 1.00 90.62 183 GLN A O 1
ATOM 1366 N N . GLU A 1 184 ? -15.502 -15.430 6.277 1.00 92.81 184 GLU A N 1
ATOM 1367 C CA . GLU A 1 184 ? -15.611 -14.790 7.595 1.00 92.81 184 GLU A CA 1
ATOM 1368 C C . GLU A 1 184 ? -15.278 -13.293 7.535 1.00 92.81 184 GLU A C 1
ATOM 1370 O O . GLU A 1 184 ? -16.007 -12.472 8.088 1.00 92.81 184 GLU A O 1
ATOM 1375 N N . ARG A 1 185 ? -14.214 -12.923 6.810 1.00 93.50 185 ARG A N 1
ATOM 1376 C CA . ARG A 1 185 ? -13.820 -11.523 6.625 1.00 93.50 185 ARG A CA 1
ATOM 1377 C C . ARG A 1 185 ? -14.871 -10.733 5.850 1.00 93.50 185 ARG A C 1
ATOM 1379 O O . ARG A 1 185 ? -15.172 -9.594 6.198 1.00 93.50 185 ARG A O 1
ATOM 1386 N N . CYS A 1 186 ? -15.465 -11.351 4.838 1.00 93.44 186 CYS A N 1
ATOM 1387 C CA . CYS A 1 186 ? -16.550 -10.751 4.074 1.00 93.44 186 CYS A CA 1
ATOM 1388 C C . CYS A 1 186 ? -17.828 -10.552 4.886 1.00 93.44 186 CYS A C 1
ATOM 1390 O O . CYS A 1 186 ? -18.433 -9.483 4.820 1.00 93.44 186 CYS A O 1
ATOM 1392 N N . ASP A 1 187 ? -18.217 -11.552 5.673 1.00 93.75 187 ASP A N 1
ATOM 1393 C CA . ASP A 1 187 ? -19.392 -11.475 6.537 1.00 93.75 187 ASP A CA 1
ATOM 1394 C C . ASP A 1 187 ? -19.198 -10.388 7.610 1.00 93.75 187 ASP A C 1
ATOM 1396 O O . ASP A 1 187 ? -20.084 -9.559 7.821 1.00 93.75 187 ASP A O 1
ATOM 1400 N N . ALA A 1 188 ? -18.006 -10.314 8.210 1.00 95.50 188 ALA A N 1
ATOM 1401 C CA . ALA A 1 188 ? -17.623 -9.262 9.151 1.00 95.50 188 ALA A CA 1
ATOM 1402 C C . ALA A 1 188 ? -17.724 -7.853 8.538 1.00 95.50 188 ALA A C 1
ATOM 1404 O O . ALA A 1 188 ? -18.285 -6.945 9.153 1.00 95.50 188 ALA A O 1
ATOM 1405 N N . TYR A 1 189 ? -17.232 -7.660 7.312 1.00 94.56 189 TYR A N 1
ATOM 1406 C CA . TYR A 1 189 ? -17.314 -6.358 6.646 1.00 94.56 189 TYR A CA 1
ATOM 1407 C C . TYR A 1 189 ? -18.756 -5.988 6.264 1.00 94.56 189 TYR A C 1
ATOM 1409 O O . TYR A 1 189 ? -19.146 -4.825 6.354 1.00 94.56 189 TYR A O 1
ATOM 1417 N N . ALA A 1 190 ? -19.589 -6.966 5.897 1.00 94.19 190 ALA A N 1
ATOM 1418 C CA . ALA A 1 190 ? -21.011 -6.729 5.651 1.00 94.19 190 ALA A CA 1
ATOM 1419 C C . ALA A 1 190 ? -21.737 -6.226 6.914 1.00 94.19 190 ALA A C 1
ATOM 1421 O O . ALA A 1 190 ? -22.554 -5.305 6.827 1.00 94.19 190 ALA A O 1
ATOM 1422 N N . ILE A 1 191 ? -21.399 -6.781 8.083 1.00 95.38 191 ILE A N 1
ATOM 1423 C CA . ILE A 1 191 ? -21.896 -6.316 9.386 1.00 95.38 191 ILE A CA 1
ATOM 1424 C C . ILE A 1 191 ? -21.416 -4.885 9.665 1.00 95.38 191 ILE A C 1
ATOM 1426 O O . ILE A 1 191 ? -22.226 -4.037 10.035 1.00 95.38 191 ILE A O 1
ATOM 1430 N N . LEU A 1 192 ? -20.142 -4.575 9.411 1.00 93.62 192 LEU A N 1
ATOM 1431 C CA . LEU A 1 192 ? -19.607 -3.214 9.542 1.00 93.62 192 LEU A CA 1
ATOM 1432 C C . LEU A 1 192 ? -20.376 -2.209 8.673 1.00 93.62 192 LEU A C 1
ATOM 1434 O O . LEU A 1 192 ? -20.788 -1.150 9.150 1.00 93.62 192 LEU A O 1
ATOM 1438 N N . LEU A 1 193 ? -20.629 -2.536 7.402 1.00 92.00 193 LEU A N 1
ATOM 1439 C CA . LEU A 1 193 ? -21.403 -1.670 6.507 1.00 92.00 193 LEU A CA 1
ATOM 1440 C C . LEU A 1 193 ? -22.847 -1.480 6.993 1.00 92.00 193 LEU A C 1
ATOM 1442 O O . LEU A 1 193 ? -23.418 -0.398 6.823 1.00 92.00 193 LEU A O 1
ATOM 1446 N N . GLN A 1 194 ? -23.439 -2.507 7.609 1.00 93.31 194 GLN A N 1
ATOM 1447 C CA . GLN A 1 194 ? -24.745 -2.407 8.253 1.00 93.31 194 GLN A CA 1
ATOM 1448 C C . GLN A 1 194 ? -24.706 -1.468 9.466 1.00 93.31 194 GLN A C 1
ATOM 1450 O O . GLN A 1 194 ? -25.567 -0.591 9.549 1.00 93.31 194 GLN A O 1
ATOM 1455 N N . ALA A 1 195 ? -23.713 -1.613 10.349 1.00 91.88 195 ALA A N 1
ATOM 1456 C CA . ALA A 1 195 ? -23.514 -0.768 11.528 1.00 91.88 195 ALA A CA 1
ATOM 1457 C C . ALA A 1 195 ? -23.390 0.708 11.129 1.00 91.88 195 ALA A C 1
ATOM 1459 O O . ALA A 1 195 ? -24.159 1.556 11.582 1.00 91.88 195 ALA A O 1
ATOM 1460 N N . ARG A 1 196 ? -22.515 0.996 10.158 1.00 89.38 196 ARG A N 1
ATOM 1461 C CA . ARG A 1 196 ? -22.306 2.341 9.608 1.00 89.38 196 ARG A CA 1
ATOM 1462 C C . ARG A 1 196 ? -23.574 2.934 9.006 1.00 89.38 196 ARG A C 1
ATOM 1464 O O . ARG A 1 196 ? -23.876 4.102 9.220 1.00 89.38 196 ARG A O 1
ATOM 1471 N N . LYS A 1 197 ? -24.324 2.147 8.231 1.00 89.75 197 LYS A N 1
ATOM 1472 C CA . LYS A 1 197 ? -25.571 2.605 7.600 1.00 89.75 197 LYS A CA 1
ATOM 1473 C C . LYS A 1 197 ? -26.669 2.891 8.627 1.00 89.75 197 LYS A C 1
ATOM 1475 O O . LYS A 1 197 ? -27.509 3.755 8.381 1.00 89.75 197 LYS A O 1
ATOM 1480 N N . ALA A 1 198 ? -26.696 2.130 9.716 1.00 88.06 198 ALA A N 1
ATOM 1481 C CA . ALA A 1 198 ? -27.647 2.301 10.804 1.00 88.06 198 ALA A CA 1
ATOM 1482 C C . ALA A 1 198 ? -27.212 3.369 11.820 1.00 88.06 198 ALA A C 1
ATOM 1484 O O . ALA A 1 198 ? -28.058 3.815 12.590 1.00 88.06 198 ALA A O 1
ATOM 1485 N N . SER A 1 199 ? -25.935 3.777 11.802 1.00 84.12 199 SER A N 1
ATOM 1486 C CA . SER A 1 199 ? -25.299 4.527 12.893 1.00 84.12 199 SER A CA 1
ATOM 1487 C C . SER A 1 199 ? -25.523 3.835 14.244 1.00 84.12 199 SER A C 1
ATOM 1489 O O . SER A 1 199 ? -25.894 4.472 15.223 1.00 84.12 199 SER A O 1
ATOM 1491 N N . ASP A 1 200 ? -25.372 2.509 14.256 1.00 85.06 200 ASP A N 1
ATOM 1492 C CA . ASP A 1 200 ? -25.651 1.639 15.400 1.00 85.06 200 ASP A CA 1
ATOM 1493 C C . ASP A 1 200 ? -24.453 0.718 15.627 1.00 85.06 200 ASP A C 1
ATOM 1495 O O . ASP A 1 200 ? -24.238 -0.243 14.883 1.00 85.06 200 ASP A O 1
ATOM 1499 N N . GLU A 1 201 ? -23.650 1.025 16.639 1.00 83.88 201 GLU A N 1
ATOM 1500 C CA . GLU A 1 201 ? -22.435 0.270 16.936 1.00 83.88 201 GLU A CA 1
ATOM 1501 C C . GLU A 1 201 ? -22.716 -1.078 17.616 1.00 83.88 201 GLU A C 1
ATOM 1503 O O . GLU A 1 201 ? -21.839 -1.937 17.640 1.00 83.88 201 GLU A O 1
ATOM 1508 N N . SER A 1 202 ? -23.924 -1.300 18.156 1.00 87.75 202 SER A N 1
ATOM 1509 C CA . SER A 1 202 ? -24.275 -2.593 18.763 1.00 87.75 202 SER A CA 1
ATOM 1510 C C . SER A 1 202 ? -24.226 -3.705 17.711 1.00 87.75 202 SER A C 1
ATOM 1512 O O . SER A 1 202 ? -24.006 -4.880 18.004 1.00 87.75 202 SER A O 1
ATOM 1514 N N . VAL A 1 203 ? -24.347 -3.321 16.437 1.00 93.06 203 VAL A N 1
ATOM 1515 C CA . VAL A 1 203 ? -24.116 -4.189 15.288 1.00 93.06 203 VAL A CA 1
ATOM 1516 C C . VAL A 1 203 ? -22.649 -4.637 15.201 1.00 93.06 203 VAL A C 1
ATOM 1518 O O . VAL A 1 203 ? -22.408 -5.784 14.829 1.00 93.06 203 VAL A O 1
ATOM 1521 N N . CYS A 1 204 ? -21.676 -3.808 15.597 1.00 91.38 204 CYS A N 1
ATOM 1522 C CA . CYS A 1 204 ? -20.252 -4.163 15.612 1.00 91.38 204 CYS A CA 1
ATOM 1523 C C . CYS A 1 204 ? -19.940 -5.317 16.583 1.00 91.38 204 CYS A C 1
ATOM 1525 O O . CYS A 1 204 ? -19.020 -6.089 16.322 1.00 91.38 204 CYS A O 1
ATOM 1527 N N . GLU A 1 205 ? -20.734 -5.524 17.643 1.00 91.75 205 GLU A N 1
ATOM 1528 C CA . GLU A 1 205 ? -20.570 -6.667 18.563 1.00 91.75 205 GLU A CA 1
ATOM 1529 C C . GLU A 1 205 ? -20.756 -8.029 17.871 1.00 91.75 205 GLU A C 1
ATOM 1531 O O . GLU A 1 205 ? -20.279 -9.055 18.358 1.00 91.75 205 GLU A O 1
ATOM 1536 N N . GLN A 1 206 ? -21.433 -8.053 16.718 1.00 95.62 206 GLN A N 1
ATOM 1537 C CA . GLN A 1 206 ? -21.634 -9.266 15.922 1.00 95.62 206 GLN A CA 1
ATOM 1538 C C . GLN A 1 206 ? -20.377 -9.663 15.130 1.00 95.62 206 GLN A C 1
ATOM 1540 O O . GLN A 1 206 ? -20.326 -10.759 14.569 1.00 95.62 206 GLN A O 1
ATOM 1545 N N . ILE A 1 207 ? -19.365 -8.793 15.070 1.00 95.38 207 ILE A N 1
ATOM 1546 C CA . ILE A 1 207 ? -18.120 -9.030 14.344 1.00 95.38 207 ILE A CA 1
ATOM 1547 C C . ILE A 1 207 ? -17.156 -9.828 15.227 1.00 95.38 207 ILE A C 1
ATOM 1549 O O . ILE A 1 207 ? -16.762 -9.390 16.306 1.00 95.38 207 ILE A O 1
ATOM 1553 N N . THR A 1 208 ? -16.750 -11.008 14.755 1.00 94.81 208 THR A N 1
ATOM 1554 C CA . THR A 1 208 ? -15.812 -11.897 15.467 1.00 94.81 208 THR A CA 1
ATOM 1555 C C . THR A 1 208 ? -14.347 -11.536 15.239 1.00 94.81 208 THR A C 1
ATOM 1557 O O . THR A 1 208 ? -13.503 -11.826 16.084 1.00 94.81 208 THR A O 1
ATOM 1560 N N . LEU A 1 209 ? -14.042 -10.924 14.094 1.00 94.31 209 LEU A N 1
ATOM 1561 C CA . LEU A 1 209 ? -12.696 -10.522 13.707 1.00 94.31 209 LEU A CA 1
ATOM 1562 C C . LEU A 1 209 ? -12.333 -9.189 14.364 1.00 94.31 209 LEU A C 1
ATOM 1564 O O . LEU A 1 209 ? -12.931 -8.164 14.046 1.00 94.31 209 LEU A O 1
ATOM 1568 N N . GLU A 1 210 ? -11.358 -9.211 15.274 1.00 89.50 210 GLU A N 1
ATOM 1569 C CA . GLU A 1 210 ? -10.972 -8.046 16.084 1.00 89.50 210 GLU A CA 1
ATOM 1570 C C . GLU A 1 210 ? -10.565 -6.831 15.242 1.00 89.50 210 GLU A C 1
ATOM 1572 O O . GLU A 1 210 ? -10.984 -5.715 15.530 1.00 89.50 210 GLU A O 1
ATOM 1577 N N . ASP A 1 211 ? -9.794 -7.053 14.173 1.00 86.94 211 ASP A N 1
ATOM 1578 C CA . ASP A 1 211 ? -9.331 -6.008 13.255 1.00 86.94 211 ASP A CA 1
ATOM 1579 C C . ASP A 1 211 ? -10.509 -5.279 12.594 1.00 86.94 211 ASP A C 1
ATOM 1581 O O . ASP A 1 211 ? -10.544 -4.047 12.541 1.00 86.94 211 ASP A O 1
ATOM 1585 N N . ILE A 1 212 ? -11.519 -6.028 12.148 1.00 91.31 212 ILE A N 1
ATOM 1586 C CA . ILE A 1 212 ? -12.723 -5.446 11.543 1.00 91.31 212 ILE A CA 1
ATOM 1587 C C . ILE A 1 212 ? -13.644 -4.855 12.605 1.00 91.31 212 ILE A C 1
ATOM 1589 O O . ILE A 1 212 ? -14.255 -3.819 12.359 1.00 91.31 212 ILE A O 1
ATOM 1593 N N . ARG A 1 213 ? -13.749 -5.472 13.784 1.00 92.31 213 ARG A N 1
ATOM 1594 C CA . ARG A 1 213 ? -14.586 -4.954 14.867 1.00 92.31 213 ARG A CA 1
ATOM 1595 C C . ARG A 1 213 ? -14.083 -3.601 15.364 1.00 92.31 213 ARG A C 1
ATOM 1597 O O . ARG A 1 213 ? -14.890 -2.687 15.477 1.00 92.31 213 ARG A O 1
ATOM 1604 N N . SER A 1 214 ? -12.776 -3.459 15.585 1.00 84.25 214 SER A N 1
ATOM 1605 C CA . SER A 1 214 ? -12.152 -2.168 15.903 1.00 84.25 214 SER A CA 1
ATOM 1606 C C . SER A 1 214 ? -12.468 -1.145 14.812 1.00 84.25 214 SER A C 1
ATOM 1608 O O . SER A 1 214 ? -13.062 -0.113 15.096 1.00 84.25 214 SER A O 1
ATOM 1610 N N . THR A 1 215 ? -12.211 -1.501 13.545 1.00 86.81 215 THR A N 1
ATOM 1611 C CA . THR A 1 215 ? -12.518 -0.631 12.394 1.00 86.81 215 THR A CA 1
ATOM 1612 C C . THR A 1 215 ? -14.001 -0.243 12.336 1.00 86.81 215 THR A C 1
ATOM 1614 O O . THR A 1 215 ? -14.336 0.854 11.906 1.00 86.81 215 THR A O 1
ATOM 1617 N N . CYS A 1 216 ? -14.911 -1.135 12.741 1.00 89.25 216 CYS A N 1
ATOM 1618 C CA . CYS A 1 216 ? -16.346 -0.869 12.782 1.00 89.25 216 CYS A CA 1
ATOM 1619 C C . CYS A 1 216 ? -16.671 0.272 13.745 1.00 89.25 216 CYS A C 1
ATOM 1621 O O . CYS A 1 216 ? -17.354 1.208 13.337 1.00 89.25 216 CYS A O 1
ATOM 1623 N N . TYR A 1 217 ? -16.136 0.236 14.966 1.00 83.94 217 TYR A N 1
ATOM 1624 C CA . TYR A 1 217 ? -16.324 1.316 15.935 1.00 83.94 217 TYR A CA 1
ATOM 1625 C C . TYR A 1 217 ? -15.767 2.651 15.426 1.00 83.94 217 TYR A C 1
ATOM 1627 O O . TYR A 1 217 ? -16.435 3.668 15.571 1.00 83.94 217 TYR A O 1
ATOM 1635 N N . ASP A 1 218 ? -14.625 2.638 14.734 1.00 79.25 218 ASP A N 1
ATOM 1636 C CA . ASP A 1 218 ? -14.021 3.860 14.185 1.00 79.25 218 ASP A CA 1
ATOM 1637 C C . ASP A 1 218 ? -14.880 4.510 13.081 1.00 79.25 218 ASP A C 1
ATOM 1639 O O . ASP A 1 218 ? -14.923 5.731 12.938 1.00 79.25 218 ASP A O 1
ATOM 1643 N N . VAL A 1 219 ? -15.552 3.703 12.246 1.00 79.44 219 VAL A N 1
ATOM 1644 C CA . VAL A 1 219 ? -16.334 4.212 11.099 1.00 79.44 219 VAL A CA 1
ATOM 1645 C C . VAL A 1 219 ? -17.801 4.480 11.419 1.00 79.44 219 VAL A C 1
ATOM 1647 O O . VAL A 1 219 ? -18.476 5.174 10.645 1.00 79.44 219 VAL A O 1
ATOM 1650 N N . VAL A 1 220 ? -18.319 3.923 12.515 1.00 80.50 220 VAL A N 1
ATOM 1651 C CA . VAL A 1 220 ? -19.590 4.343 13.111 1.00 80.50 220 VAL A CA 1
ATOM 1652 C C . VAL A 1 220 ? -19.297 5.608 13.927 1.00 80.50 220 VAL A C 1
ATOM 1654 O O . VAL A 1 220 ? -19.261 5.583 15.146 1.00 80.50 220 VAL A O 1
ATOM 1657 N N . ASP A 1 221 ? -19.014 6.707 13.216 1.00 67.00 221 ASP A N 1
ATOM 1658 C CA . ASP A 1 221 ? -18.568 7.991 13.776 1.00 67.00 221 ASP A CA 1
ATOM 1659 C C . ASP A 1 221 ? -19.611 8.590 14.730 1.00 67.00 221 ASP A C 1
ATOM 1661 O O . ASP A 1 221 ? -20.565 9.268 14.328 1.00 67.00 221 ASP A O 1
ATOM 1665 N N . THR A 1 222 ? -19.395 8.307 16.007 1.00 70.81 222 THR A N 1
ATOM 1666 C CA . THR A 1 222 ? -19.939 9.039 17.141 1.00 70.81 222 THR A CA 1
ATOM 1667 C C . THR A 1 222 ? -18.807 9.716 17.917 1.00 70.81 222 THR A C 1
ATOM 1669 O O . THR A 1 222 ? -18.980 9.952 19.095 1.00 70.81 222 THR A O 1
ATOM 1672 N N . ASP A 1 223 ? -17.634 9.987 17.340 1.00 79.56 223 ASP A N 1
ATOM 1673 C CA . ASP A 1 223 ? -16.522 10.637 18.061 1.00 79.56 223 ASP A CA 1
ATOM 1674 C C . ASP A 1 223 ? -16.719 12.163 18.017 1.00 79.56 223 ASP A C 1
ATOM 1676 O O . ASP A 1 223 ? -16.352 12.874 17.070 1.00 79.56 223 ASP A O 1
ATOM 1680 N N . LYS A 1 224 ? -17.442 12.666 19.015 1.00 87.19 224 LYS A N 1
ATOM 1681 C CA . LYS A 1 224 ? -17.972 14.028 19.005 1.00 87.19 224 LYS A CA 1
ATOM 1682 C C . LYS A 1 224 ? -16.904 15.077 19.311 1.00 87.19 224 LYS A C 1
ATOM 1684 O O . LYS A 1 224 ? -16.990 16.181 18.753 1.00 87.19 224 LYS A O 1
ATOM 1689 N N . ASP A 1 225 ? -15.905 14.762 20.125 1.00 89.88 225 ASP A N 1
ATOM 1690 C CA . ASP A 1 225 ? -14.822 15.673 20.502 1.00 89.88 225 ASP A CA 1
ATOM 1691 C C . ASP A 1 225 ? -13.484 15.403 19.788 1.00 89.88 225 ASP A C 1
ATOM 1693 O O . ASP A 1 225 ? -12.605 16.275 19.780 1.00 89.88 225 ASP A O 1
ATOM 1697 N N . LYS A 1 226 ? -13.407 14.313 19.017 1.00 89.94 226 LYS A N 1
ATOM 1698 C CA . LYS A 1 226 ? -12.336 13.979 18.065 1.00 89.94 226 LYS A CA 1
ATOM 1699 C C . LYS A 1 226 ? -11.018 13.675 18.742 1.00 89.94 226 LYS A C 1
ATOM 1701 O O . LYS A 1 226 ? -9.942 14.109 18.281 1.00 89.94 226 LYS A O 1
ATOM 1706 N N . ASP A 1 227 ? -11.111 12.967 19.847 1.00 90.12 227 ASP A N 1
ATOM 1707 C CA . ASP A 1 227 ? -9.985 12.560 20.661 1.00 90.12 227 ASP A CA 1
ATOM 1708 C C . ASP A 1 227 ? -9.427 11.182 20.245 1.00 90.12 227 ASP A C 1
ATOM 1710 O O . ASP A 1 227 ? -8.253 10.893 20.502 1.00 90.12 227 ASP A O 1
ATOM 1714 N N . GLY A 1 228 ? -10.203 10.418 19.464 1.00 86.88 228 GLY A N 1
ATOM 1715 C CA . GLY A 1 228 ? -9.901 9.058 19.022 1.00 86.88 228 GLY A CA 1
ATOM 1716 C C . GLY A 1 228 ? -10.771 7.979 19.676 1.00 86.88 228 GLY A C 1
ATOM 1717 O O . GLY A 1 228 ? -10.557 6.799 19.400 1.00 86.88 228 GLY A O 1
ATOM 1718 N N . LEU A 1 229 ? -11.735 8.354 20.517 1.00 87.00 229 LEU A N 1
ATOM 1719 C CA . LEU A 1 229 ? -12.661 7.489 21.230 1.00 87.00 229 LEU A CA 1
ATOM 1720 C C . LEU A 1 229 ? -14.104 7.812 20.794 1.00 87.00 229 LEU A C 1
ATOM 1722 O O . LEU A 1 229 ? -14.504 8.959 20.673 1.00 87.00 229 LEU A O 1
ATOM 1726 N N . SER A 1 230 ? -14.927 6.801 20.503 1.00 85.00 230 SER A N 1
ATOM 1727 C CA . SER A 1 230 ? -16.331 7.050 20.136 1.00 85.00 230 SER A CA 1
ATOM 1728 C C . SER A 1 230 ? -17.160 7.432 21.375 1.00 85.00 230 SER A C 1
ATOM 1730 O O . SER A 1 230 ? -16.914 6.871 22.441 1.00 85.00 230 SER A O 1
ATOM 1732 N N . SER A 1 231 ? -18.213 8.260 21.241 1.00 84.75 231 SER A N 1
ATOM 1733 C CA . SER A 1 231 ? -19.110 8.648 22.361 1.00 84.75 231 SER A CA 1
ATOM 1734 C C . SER A 1 231 ? -19.575 7.498 23.251 1.00 84.75 231 SER A C 1
ATOM 1736 O O . SER A 1 231 ? -19.839 7.688 24.437 1.00 84.75 231 SER A O 1
ATOM 1738 N N . VAL A 1 232 ? -19.708 6.291 22.709 1.00 79.06 232 VAL A N 1
ATOM 1739 C CA . VAL A 1 232 ? -20.123 5.140 23.516 1.00 79.06 232 VAL A CA 1
ATOM 1740 C C . VAL A 1 232 ? -18.953 4.456 24.202 1.00 79.06 232 VAL A C 1
ATOM 1742 O O . VAL A 1 232 ? -19.100 3.988 25.332 1.00 79.06 232 VAL A O 1
ATOM 1745 N N . ARG A 1 233 ? -17.772 4.416 23.578 1.00 85.25 233 ARG A N 1
ATOM 1746 C CA . ARG A 1 233 ? -16.563 4.018 24.301 1.00 85.25 233 ARG A CA 1
ATOM 1747 C C . ARG A 1 233 ? -16.305 4.995 25.446 1.00 85.25 233 ARG A C 1
ATOM 1749 O O . ARG A 1 233 ? -16.010 4.547 26.548 1.00 85.25 233 ARG A O 1
ATOM 1756 N N . GLU A 1 234 ? -16.531 6.284 25.240 1.00 90.75 234 GLU A N 1
ATOM 1757 C CA . GLU A 1 234 ? -16.482 7.278 26.310 1.00 90.75 234 GLU A CA 1
ATOM 1758 C C . GLU A 1 234 ? -17.505 6.988 27.416 1.00 90.75 234 GLU A C 1
ATOM 1760 O O . GLU A 1 234 ? -17.123 6.927 28.583 1.00 90.75 234 GLU A O 1
ATOM 1765 N N . GLU A 1 235 ? -18.770 6.682 27.094 1.00 86.00 235 GLU A N 1
ATOM 1766 C CA . GLU A 1 235 ? -19.756 6.242 28.098 1.00 86.00 235 GLU A CA 1
ATOM 1767 C C . GLU A 1 235 ? -19.271 5.001 28.873 1.00 86.00 235 GLU A C 1
ATOM 1769 O O . GLU A 1 235 ? -19.409 4.938 30.099 1.00 86.00 235 GLU A O 1
ATOM 1774 N N . HIS A 1 236 ? -18.656 4.034 28.184 1.00 85.88 236 HIS A N 1
ATOM 1775 C CA . HIS A 1 236 ? -18.117 2.815 28.787 1.00 85.88 236 HIS A CA 1
ATOM 1776 C C . HIS A 1 236 ? -16.985 3.097 29.784 1.00 85.88 236 HIS A C 1
ATOM 1778 O O . HIS A 1 236 ? -16.987 2.546 30.889 1.00 85.88 236 HIS A O 1
ATOM 1784 N N . TYR A 1 237 ? -16.038 3.965 29.421 1.00 86.50 237 TYR A N 1
ATOM 1785 C CA . TYR A 1 237 ? -14.971 4.403 30.322 1.00 86.50 237 TYR A CA 1
ATOM 1786 C C . TYR A 1 237 ? -15.466 5.430 31.349 1.00 86.50 237 TYR A C 1
ATOM 1788 O O . TYR A 1 237 ? -14.786 5.685 32.342 1.00 86.50 237 TYR A O 1
ATOM 1796 N N . GLY A 1 238 ? -16.681 5.962 31.185 1.00 93.25 238 GLY A N 1
ATOM 1797 C CA . GLY A 1 238 ? -17.272 7.013 32.008 1.00 93.25 238 GLY A CA 1
ATOM 1798 C C . GLY A 1 238 ? -16.571 8.358 31.823 1.00 93.25 238 GLY A C 1
ATOM 1799 O O . GLY A 1 238 ? -16.305 9.025 32.828 1.00 93.25 238 GLY A O 1
ATOM 1800 N N . LEU A 1 239 ? -16.218 8.667 30.579 1.00 93.75 239 LEU A N 1
ATOM 1801 C CA . LEU A 1 239 ? -15.604 9.897 30.082 1.00 93.75 239 LEU A CA 1
ATOM 1802 C C . LEU A 1 239 ? -16.687 10.798 29.462 1.00 93.75 239 LEU A C 1
ATOM 1804 O O . LEU A 1 239 ? -17.879 10.485 29.565 1.00 93.75 239 LEU A O 1
ATOM 1808 N N . SER A 1 240 ? -16.302 11.950 28.913 1.00 91.50 240 SER A N 1
ATOM 1809 C CA . SER A 1 240 ? -17.241 12.962 28.418 1.00 91.50 240 SER A CA 1
ATOM 1810 C C . SER A 1 240 ? -17.069 13.177 26.926 1.00 91.50 240 SER A C 1
ATOM 1812 O O . SER A 1 240 ? -16.055 13.734 26.541 1.00 91.50 240 SER A O 1
ATOM 1814 N N . ASP A 1 241 ? -18.129 12.922 26.153 1.00 90.94 241 ASP A N 1
ATOM 1815 C CA . ASP A 1 241 ? -18.175 13.041 24.682 1.00 90.94 241 ASP A CA 1
ATOM 1816 C C . ASP A 1 241 ? -18.071 14.459 24.103 1.00 90.94 241 ASP A C 1
ATOM 1818 O O . ASP A 1 241 ? -18.515 14.763 22.991 1.00 90.94 241 ASP A O 1
ATOM 1822 N N . ASP A 1 242 ? -17.598 15.392 24.904 1.00 94.31 242 ASP A N 1
ATOM 1823 C CA . ASP A 1 242 ? -17.356 16.777 24.550 1.00 94.31 242 ASP A CA 1
ATOM 1824 C C . ASP A 1 242 ? -16.026 17.300 25.107 1.00 94.31 242 ASP A C 1
ATOM 1826 O O . ASP A 1 242 ? -15.749 18.499 24.959 1.00 94.31 242 ASP A O 1
ATOM 1830 N N . ASN A 1 243 ? -15.213 16.432 25.718 1.00 95.56 243 ASN A N 1
ATOM 1831 C CA . ASN A 1 243 ? -13.934 16.774 26.309 1.00 95.56 243 ASN A CA 1
ATOM 1832 C C . ASN A 1 243 ? -12.832 15.764 25.931 1.00 95.56 243 ASN A C 1
ATOM 1834 O O . ASN A 1 243 ? -12.697 14.751 26.610 1.00 95.56 243 ASN A O 1
ATOM 1838 N N . PRO A 1 244 ? -11.946 16.117 24.982 1.00 96.06 244 PRO A N 1
ATOM 1839 C CA . PRO A 1 244 ? -11.012 15.173 24.366 1.00 96.06 244 PRO A CA 1
ATOM 1840 C C . PRO A 1 244 ? -9.779 14.814 25.222 1.00 96.06 244 PRO A C 1
ATOM 1842 O O . PRO A 1 244 ? -8.781 14.348 24.677 1.00 96.06 244 PRO A O 1
ATOM 1845 N N . ASP A 1 245 ? -9.779 15.193 26.499 1.00 97.81 245 ASP A N 1
ATOM 1846 C CA . ASP A 1 245 ? -8.685 15.066 27.477 1.00 97.81 245 ASP A CA 1
ATOM 1847 C C . ASP A 1 245 ? -9.316 15.211 28.878 1.00 97.81 245 ASP A C 1
ATOM 1849 O O . ASP A 1 245 ? -9.518 16.320 29.406 1.00 97.81 245 ASP A O 1
ATOM 1853 N N . PHE A 1 246 ? -9.781 14.092 29.430 1.00 97.56 246 PHE A N 1
ATOM 1854 C CA . PHE A 1 246 ? -10.672 14.044 30.584 1.00 97.56 246 PHE A CA 1
ATOM 1855 C C . PHE A 1 246 ? -10.001 14.476 31.886 1.00 97.56 246 PHE A C 1
ATOM 1857 O O . PHE A 1 246 ? -10.643 15.140 32.711 1.00 97.56 246 PHE A O 1
ATOM 1864 N N . ASP A 1 247 ? -8.720 14.172 32.071 1.00 97.44 247 ASP A N 1
ATOM 1865 C CA . ASP A 1 247 ? -7.952 14.563 33.254 1.00 97.44 247 ASP A CA 1
ATOM 1866 C C . ASP A 1 247 ? -7.044 15.792 33.048 1.00 97.44 247 ASP A C 1
ATOM 1868 O O . ASP A 1 247 ? -6.485 16.333 34.016 1.00 97.44 247 ASP A O 1
ATOM 1872 N N . SER A 1 248 ? -7.017 16.331 31.825 1.00 97.69 248 SER A N 1
ATOM 1873 C CA . SER A 1 248 ? -6.323 17.565 31.454 1.00 97.69 248 SER A CA 1
ATOM 1874 C C . SER A 1 248 ? -4.814 17.488 31.682 1.00 97.69 248 SER A C 1
ATOM 1876 O O . SER A 1 248 ? -4.187 18.415 32.234 1.00 97.69 248 SER A O 1
ATOM 1878 N N . ASP A 1 249 ? -4.218 16.371 31.294 1.00 97.44 249 ASP A N 1
ATOM 1879 C CA . ASP A 1 249 ? -2.786 16.132 31.381 1.00 97.44 249 ASP A CA 1
ATOM 1880 C C . ASP A 1 249 ? -2.028 16.427 30.075 1.00 97.44 249 ASP A C 1
ATOM 1882 O O . ASP A 1 249 ? -0.815 16.661 30.109 1.00 97.44 249 ASP A O 1
ATOM 1886 N N . GLY A 1 250 ? -2.761 16.582 28.967 1.00 96.38 250 GLY A N 1
ATOM 1887 C CA . GLY A 1 250 ? -2.233 16.877 27.639 1.00 96.38 250 GLY A CA 1
ATOM 1888 C C . GLY A 1 250 ? -2.148 15.667 26.704 1.00 96.38 250 GLY A C 1
ATOM 1889 O O . GLY A 1 250 ? -1.748 15.845 25.544 1.00 96.38 250 GLY A O 1
ATOM 1890 N N . LEU A 1 251 ? -2.519 14.473 27.164 1.00 97.25 251 LEU A N 1
ATOM 1891 C CA . LEU A 1 251 ? -2.788 13.286 26.362 1.00 97.25 251 LEU A CA 1
ATOM 1892 C C . LEU A 1 251 ? -4.303 13.186 26.111 1.00 97.25 251 LEU A C 1
ATOM 1894 O O . LEU A 1 251 ? -5.104 13.720 26.856 1.00 97.25 251 LEU A O 1
ATOM 1898 N N . ARG A 1 252 ? -4.708 12.616 24.974 1.00 97.19 252 ARG A N 1
ATOM 1899 C CA . ARG A 1 252 ? -6.136 12.499 24.622 1.00 97.19 252 ARG A CA 1
ATOM 1900 C C . ARG A 1 252 ? -6.666 11.148 25.064 1.00 97.19 252 ARG A C 1
ATOM 1902 O O . ARG A 1 252 ? -5.957 10.173 24.797 1.00 97.19 252 ARG A O 1
ATOM 1909 N N . ASP A 1 253 ? -7.899 11.055 25.552 1.00 97.00 253 ASP A N 1
ATOM 1910 C CA . ASP A 1 253 ? -8.424 9.804 26.117 1.00 97.00 253 ASP A CA 1
ATOM 1911 C C . ASP A 1 253 ? -8.347 8.641 25.121 1.00 97.00 253 ASP A C 1
ATOM 1913 O O . ASP A 1 253 ? -7.895 7.541 25.450 1.00 97.00 253 ASP A O 1
ATOM 1917 N N . GLY A 1 254 ? -8.704 8.878 23.856 1.00 94.25 254 GLY A N 1
ATOM 1918 C CA . GLY A 1 254 ? -8.549 7.881 22.796 1.00 94.25 254 GLY A CA 1
ATOM 1919 C C . GLY A 1 254 ? -7.106 7.374 22.645 1.00 94.25 254 GLY A C 1
ATOM 1920 O O . GLY A 1 254 ? -6.864 6.176 22.480 1.00 94.25 254 GLY A O 1
ATOM 1921 N N . VAL A 1 255 ? -6.113 8.260 22.757 1.00 95.25 255 VAL A N 1
ATOM 1922 C CA . VAL A 1 255 ? -4.683 7.911 22.678 1.00 95.25 255 VAL A CA 1
ATOM 1923 C C . VAL A 1 255 ? -4.229 7.143 23.921 1.00 95.25 255 VAL A C 1
ATOM 1925 O O . VAL A 1 255 ? -3.476 6.170 23.800 1.00 95.25 255 VAL A O 1
ATOM 1928 N N . GLU A 1 256 ? -4.697 7.544 25.094 1.00 96.81 256 GLU A N 1
ATOM 1929 C CA . GLU A 1 256 ? -4.446 6.859 26.360 1.00 96.81 256 GLU A CA 1
ATOM 1930 C C . GLU A 1 256 ? -4.963 5.423 26.329 1.00 96.81 256 GLU A C 1
ATOM 1932 O O . GLU A 1 256 ? -4.198 4.469 26.503 1.00 96.81 256 GLU A O 1
ATOM 1937 N N . VAL A 1 257 ? -6.237 5.251 25.979 1.00 94.44 257 VAL A N 1
ATOM 1938 C CA . VAL A 1 257 ? -6.915 3.954 25.953 1.00 94.44 257 VAL A CA 1
ATOM 1939 C C . VAL A 1 257 ? -6.344 3.035 24.874 1.00 94.44 257 VAL A C 1
ATOM 1941 O O . VAL A 1 257 ? -6.107 1.846 25.127 1.00 94.44 257 VAL A O 1
ATOM 1944 N N . ASP A 1 258 ? -6.114 3.531 23.656 1.00 89.62 258 ASP A N 1
ATOM 1945 C CA . ASP A 1 258 ? -5.772 2.658 22.530 1.00 89.62 258 ASP A CA 1
ATOM 1946 C C . ASP A 1 258 ? -4.280 2.426 22.358 1.00 89.62 258 ASP A C 1
ATOM 1948 O O . ASP A 1 258 ? -3.882 1.301 22.025 1.00 89.62 258 ASP A O 1
ATOM 1952 N N . ARG A 1 259 ? -3.450 3.432 22.637 1.00 91.00 259 ARG A N 1
ATOM 1953 C CA . ARG A 1 259 ? -2.014 3.364 22.365 1.00 91.00 259 ARG A CA 1
ATOM 1954 C C . ARG A 1 259 ? -1.184 3.089 23.608 1.00 91.00 259 ARG A C 1
ATOM 1956 O O . ARG A 1 259 ? -0.381 2.159 23.579 1.00 91.00 259 ARG A O 1
ATOM 1963 N N . PHE A 1 260 ? -1.339 3.897 24.651 1.00 92.50 260 PHE A N 1
ATOM 1964 C CA . PHE A 1 260 ? -0.438 3.853 25.808 1.00 92.50 260 PHE A CA 1
ATOM 1965 C C . PHE A 1 260 ? -0.935 2.966 26.945 1.00 92.50 260 PHE A C 1
ATOM 1967 O O . PHE A 1 260 ? -0.131 2.534 27.765 1.00 92.50 260 PHE A O 1
ATOM 1974 N N . LYS A 1 261 ? -2.221 2.602 26.928 1.00 93.62 261 LYS A N 1
ATOM 1975 C CA . LYS A 1 261 ? -2.873 1.798 27.969 1.00 93.62 261 LYS A CA 1
ATOM 1976 C C . LYS A 1 261 ? -2.784 2.462 29.349 1.00 93.62 261 LYS A C 1
ATOM 1978 O O . LYS A 1 261 ? -2.646 1.760 30.350 1.00 93.62 261 LYS A O 1
ATOM 1983 N N . THR A 1 262 ? -2.875 3.790 29.365 1.00 95.06 262 THR A N 1
ATOM 1984 C CA . THR A 1 262 ? -2.971 4.625 30.567 1.00 95.06 262 THR A CA 1
ATOM 1985 C C . THR A 1 262 ? -4.424 4.797 31.008 1.00 95.06 262 THR A C 1
ATOM 1987 O O . THR A 1 262 ? -5.343 4.354 30.309 1.00 95.06 262 THR A O 1
ATOM 1990 N N . ASP A 1 263 ? -4.638 5.329 32.212 1.00 95.88 263 ASP A N 1
ATOM 1991 C CA . ASP A 1 263 ? -5.975 5.611 32.737 1.00 95.88 263 ASP A CA 1
ATOM 1992 C C . ASP A 1 263 ? -6.364 7.064 32.411 1.00 95.88 263 ASP A C 1
ATOM 1994 O O . ASP A 1 263 ? -5.868 7.948 33.098 1.00 95.88 263 ASP A O 1
ATOM 1998 N N . PRO A 1 264 ? -7.322 7.317 31.492 1.00 97.12 264 PRO A N 1
ATOM 1999 C CA . PRO A 1 264 ? -7.732 8.672 31.077 1.00 97.12 264 PRO A CA 1
ATOM 2000 C C . PRO A 1 264 ? -8.396 9.510 32.184 1.00 97.12 264 PRO A C 1
ATOM 2002 O O . PRO A 1 264 ? -8.927 10.596 31.969 1.00 97.12 264 PRO A O 1
ATOM 2005 N N . LYS A 1 265 ? -8.478 8.969 33.401 1.00 97.62 265 LYS A N 1
ATOM 2006 C CA . LYS A 1 265 ? -8.989 9.653 34.593 1.00 97.62 265 LYS A CA 1
ATOM 2007 C C . LYS A 1 265 ? -7.891 9.987 35.589 1.00 97.62 265 LYS A C 1
ATOM 2009 O O . LYS A 1 265 ? -8.209 10.503 36.670 1.00 97.62 265 LYS A O 1
ATOM 2014 N N . ASN A 1 266 ? -6.650 9.633 35.287 1.00 97.75 266 ASN A N 1
ATOM 2015 C CA . ASN A 1 266 ? -5.524 9.779 36.176 1.00 97.75 266 ASN A CA 1
ATOM 2016 C C . ASN A 1 266 ? -4.343 10.415 35.431 1.00 97.75 266 ASN A C 1
ATOM 2018 O O . ASN A 1 266 ? -3.630 9.698 34.739 1.00 97.75 266 ASN A O 1
ATOM 2022 N N . PRO A 1 267 ? -4.036 11.698 35.699 1.00 97.75 267 PRO A N 1
ATOM 2023 C CA . PRO A 1 267 ? -3.075 12.463 34.905 1.00 97.75 267 PRO A CA 1
ATOM 2024 C C . PRO A 1 267 ? -1.610 12.055 35.138 1.00 97.75 267 PRO A C 1
ATOM 2026 O O . PRO A 1 267 ? -0.731 12.846 34.839 1.00 97.75 267 PRO A O 1
ATOM 2029 N N . ASP A 1 268 ? -1.359 10.933 35.812 1.00 97.31 268 ASP A N 1
ATOM 2030 C CA . ASP A 1 268 ? -0.070 10.345 36.210 1.00 97.31 268 ASP A CA 1
ATOM 2031 C C . ASP A 1 268 ? -0.361 8.864 36.523 1.00 97.31 268 ASP A C 1
ATOM 2033 O O . ASP A 1 268 ? -0.637 8.480 37.673 1.00 97.31 268 ASP A O 1
ATOM 2037 N N . THR A 1 269 ? -0.460 8.044 35.473 1.00 96.31 269 THR A N 1
ATOM 2038 C CA . THR A 1 269 ? -0.957 6.663 35.547 1.00 96.31 269 THR A CA 1
ATOM 2039 C C . THR A 1 269 ? -0.075 5.781 36.421 1.00 96.31 269 THR A C 1
ATOM 2041 O O . THR A 1 269 ? -0.589 4.944 37.178 1.00 96.31 269 THR A O 1
ATOM 2044 N N . ASP A 1 270 ? 1.244 5.933 36.320 1.00 94.31 270 ASP A N 1
ATOM 2045 C CA . ASP A 1 270 ? 2.201 5.097 37.042 1.00 94.31 270 ASP A CA 1
ATOM 2046 C C . ASP A 1 270 ? 2.582 5.651 38.432 1.00 94.31 270 ASP A C 1
ATOM 2048 O O . ASP A 1 270 ? 3.104 4.910 39.280 1.00 94.31 270 ASP A O 1
ATOM 2052 N N . GLY A 1 271 ? 2.206 6.900 38.721 1.00 95.19 271 GLY A N 1
ATOM 2053 C CA . GLY A 1 271 ? 2.354 7.554 40.014 1.00 95.19 271 GLY A CA 1
ATOM 2054 C C . GLY A 1 271 ? 3.786 7.991 40.315 1.00 95.19 271 GLY A C 1
ATOM 2055 O O . GLY A 1 271 ? 4.152 8.078 41.499 1.00 95.19 271 GLY A O 1
ATOM 2056 N N . ASP A 1 272 ? 4.617 8.200 39.294 1.00 93.75 272 ASP A N 1
ATOM 2057 C CA . ASP A 1 272 ? 6.018 8.589 39.447 1.00 93.75 272 ASP A CA 1
ATOM 2058 C C . ASP A 1 272 ? 6.226 10.111 39.613 1.00 93.75 272 ASP A C 1
ATOM 2060 O O . ASP A 1 272 ? 7.300 10.559 40.047 1.00 93.75 272 ASP A O 1
ATOM 2064 N N . GLY A 1 273 ? 5.162 10.893 39.402 1.00 94.69 273 GLY A N 1
ATOM 2065 C CA . GLY A 1 273 ? 5.119 12.341 39.557 1.00 94.69 273 GLY A CA 1
ATOM 2066 C C . GLY A 1 273 ? 5.268 13.132 38.256 1.00 94.69 273 GLY A C 1
ATOM 2067 O O . GLY A 1 273 ? 5.310 14.370 38.330 1.00 94.69 273 GLY A O 1
ATOM 2068 N N . PHE A 1 274 ? 5.366 12.471 37.102 1.00 95.12 274 PHE A N 1
ATOM 2069 C CA . PHE A 1 274 ? 5.244 13.078 35.779 1.00 95.12 274 PHE A CA 1
ATOM 2070 C C . PHE A 1 274 ? 3.862 12.790 35.188 1.00 95.12 274 PHE A C 1
ATOM 2072 O O . PHE A 1 274 ? 3.231 11.800 35.519 1.00 95.12 274 PHE A O 1
ATOM 2079 N N . LYS A 1 275 ? 3.349 13.714 34.368 1.00 97.62 275 LYS A N 1
ATOM 2080 C CA . LYS A 1 275 ? 2.062 13.501 33.705 1.00 97.62 275 LYS A CA 1
ATOM 2081 C C . LYS A 1 275 ? 2.224 12.628 32.473 1.00 97.62 275 LYS A C 1
ATOM 2083 O O . LYS A 1 275 ? 3.191 12.847 31.738 1.00 97.62 275 LYS A O 1
ATOM 2088 N N . ASP A 1 276 ? 1.248 11.782 32.171 1.00 97.44 276 ASP A N 1
ATOM 2089 C CA . ASP A 1 276 ? 1.292 10.876 31.020 1.00 97.44 276 ASP A CA 1
ATOM 2090 C C . ASP A 1 276 ? 1.520 11.662 29.711 1.00 97.44 276 ASP A C 1
ATOM 2092 O O . ASP A 1 276 ? 2.395 11.341 28.894 1.00 97.44 276 ASP A O 1
ATOM 2096 N N . GLY A 1 277 ? 0.805 12.777 29.541 1.00 97.00 277 GLY A N 1
ATOM 2097 C CA . GLY A 1 277 ? 0.972 13.705 28.423 1.00 97.00 277 GLY A CA 1
ATOM 2098 C C . GLY A 1 277 ? 2.365 14.341 28.337 1.00 97.00 277 GLY A C 1
ATOM 2099 O O . GLY A 1 277 ? 2.931 14.460 27.241 1.00 97.00 277 GLY A O 1
ATOM 2100 N N . ASP A 1 278 ? 2.963 14.710 29.474 1.00 96.81 278 ASP A N 1
ATOM 2101 C CA . ASP A 1 278 ? 4.323 15.261 29.528 1.00 96.81 278 ASP A CA 1
ATOM 2102 C C . ASP A 1 278 ? 5.364 14.190 29.174 1.00 96.81 278 ASP A C 1
ATOM 2104 O O . ASP A 1 278 ? 6.325 14.462 28.443 1.00 96.81 278 ASP A O 1
ATOM 2108 N N . GLU A 1 279 ? 5.183 12.965 29.653 1.00 96.50 279 GLU A N 1
ATOM 2109 C CA . GLU A 1 279 ? 6.063 11.840 29.363 1.00 96.50 279 GLU A CA 1
ATOM 2110 C C . GLU A 1 279 ? 6.067 11.502 27.877 1.00 96.50 279 GLU A C 1
ATOM 2112 O O . GLU A 1 279 ? 7.134 11.501 27.249 1.00 96.50 279 GLU A O 1
ATOM 2117 N N . VAL A 1 280 ? 4.889 11.343 27.270 1.00 95.88 280 VAL A N 1
ATOM 2118 C CA . VAL A 1 280 ? 4.753 11.076 25.832 1.00 95.88 280 VAL A CA 1
ATOM 2119 C C . VAL A 1 280 ? 5.367 12.204 25.001 1.00 95.88 280 VAL A C 1
ATOM 2121 O O . VAL A 1 280 ? 6.101 11.936 24.042 1.00 95.88 280 VAL A O 1
ATOM 2124 N N . ALA A 1 281 ? 5.144 13.468 25.378 1.00 95.62 281 ALA A N 1
ATOM 2125 C CA . ALA A 1 281 ? 5.734 14.619 24.694 1.00 95.62 281 ALA A CA 1
ATOM 2126 C C . ALA A 1 281 ? 7.275 14.637 24.756 1.00 95.62 281 ALA A C 1
ATOM 2128 O O . ALA A 1 281 ? 7.927 15.193 23.867 1.00 95.62 281 ALA A O 1
ATOM 2129 N N . ASN A 1 282 ? 7.864 14.008 25.777 1.00 94.06 282 ASN A N 1
ATOM 2130 C CA . ASN A 1 282 ? 9.309 13.916 25.984 1.00 94.06 282 ASN A CA 1
ATOM 2131 C C . ASN A 1 282 ? 9.909 12.537 25.623 1.00 94.06 282 ASN A C 1
ATOM 2133 O O . ASN A 1 282 ? 11.124 12.353 25.755 1.00 94.06 282 ASN A O 1
ATOM 2137 N N . GLY A 1 283 ? 9.102 11.599 25.111 1.00 93.44 283 GLY A N 1
ATOM 2138 C CA . GLY A 1 283 ? 9.539 10.266 24.679 1.00 93.44 283 GLY A CA 1
ATOM 2139 C C . GLY A 1 283 ? 9.737 9.257 25.819 1.00 93.44 283 GLY A C 1
ATOM 2140 O O . GLY A 1 283 ? 10.620 8.400 25.726 1.00 93.44 283 GLY A O 1
ATOM 2141 N N . TYR A 1 284 ? 8.960 9.377 26.891 1.00 92.50 284 TYR A N 1
ATOM 2142 C CA . TYR A 1 284 ? 8.919 8.463 28.037 1.00 92.50 284 TYR A CA 1
ATOM 2143 C C . TYR A 1 284 ? 7.600 7.697 28.074 1.00 92.50 284 TYR A C 1
ATOM 2145 O O . TYR A 1 284 ? 6.603 8.158 27.520 1.00 92.50 284 TYR A O 1
ATOM 2153 N N . ASN A 1 285 ? 7.632 6.482 28.623 1.00 91.75 285 ASN A N 1
ATOM 2154 C CA . ASN A 1 285 ? 6.471 5.607 28.674 1.00 91.75 285 ASN A CA 1
ATOM 2155 C C . ASN A 1 285 ? 5.569 6.015 29.849 1.00 91.75 285 ASN A C 1
ATOM 2157 O O . ASN A 1 285 ? 5.981 5.831 30.983 1.00 91.75 285 ASN A O 1
ATOM 2161 N N . PRO A 1 286 ? 4.324 6.443 29.603 1.00 93.06 286 PRO A N 1
ATOM 2162 C CA . PRO A 1 286 ? 3.446 6.930 30.669 1.00 93.06 286 PRO A CA 1
ATOM 2163 C C . PRO A 1 286 ? 2.871 5.836 31.590 1.00 93.06 286 PRO A C 1
ATOM 2165 O O . PRO A 1 286 ? 2.108 6.083 32.512 1.00 93.06 286 PRO A O 1
ATOM 2168 N N . SER A 1 287 ? 3.188 4.570 31.316 1.00 89.56 287 SER A N 1
ATOM 2169 C CA . SER A 1 287 ? 2.768 3.425 32.135 1.00 89.56 287 SER A CA 1
ATOM 2170 C C . SER A 1 287 ? 3.927 2.796 32.920 1.00 89.56 287 SER A C 1
ATOM 2172 O O . SER A 1 287 ? 3.783 1.702 33.481 1.00 89.56 287 SER A O 1
ATOM 2174 N N . GLY A 1 288 ? 5.099 3.440 32.928 1.00 83.31 288 GLY A N 1
ATOM 2175 C CA . GLY A 1 288 ? 6.275 2.980 33.659 1.00 83.31 288 GLY A CA 1
ATOM 2176 C C . GLY A 1 288 ? 7.573 3.678 33.245 1.00 83.31 288 GLY A C 1
ATOM 2177 O O . GLY A 1 288 ? 7.748 4.047 32.096 1.00 83.31 288 GLY A O 1
ATOM 2178 N N . ALA A 1 289 ? 8.573 3.680 34.129 1.00 71.88 289 ALA A N 1
ATOM 2179 C CA . ALA A 1 289 ? 9.851 4.409 34.012 1.00 71.88 289 ALA A CA 1
ATOM 2180 C C . ALA A 1 289 ? 10.811 4.103 32.816 1.00 71.88 289 ALA A C 1
ATOM 2182 O O . ALA A 1 289 ? 12.006 4.419 32.882 1.00 71.88 289 ALA A O 1
ATOM 2183 N N . GLU A 1 290 ? 10.365 3.453 31.739 1.00 73.62 290 GLU A N 1
ATOM 2184 C CA . GLU A 1 290 ? 11.161 3.165 30.537 1.00 73.62 290 GLU A CA 1
ATOM 2185 C C . GLU A 1 290 ? 10.983 4.248 29.449 1.00 73.62 290 GLU A C 1
ATOM 2187 O O . GLU A 1 290 ? 10.024 5.013 29.442 1.00 73.62 290 GLU A O 1
ATOM 2192 N N . LYS A 1 291 ? 11.928 4.348 28.504 1.00 71.38 291 LYS A N 1
ATOM 2193 C CA . LYS A 1 291 ? 11.773 5.227 27.328 1.00 71.38 291 LYS A CA 1
ATOM 2194 C C . LYS A 1 291 ? 10.904 4.564 26.259 1.00 71.38 291 LYS A C 1
ATOM 2196 O O . LYS A 1 291 ? 11.032 3.356 26.065 1.00 71.38 291 LYS A O 1
ATOM 2201 N N . LEU A 1 292 ? 10.100 5.373 25.559 1.00 66.94 292 LEU A N 1
ATOM 2202 C CA . LEU A 1 292 ? 9.296 4.958 24.397 1.00 66.94 292 LEU A CA 1
ATOM 2203 C C . LEU A 1 292 ? 10.148 4.565 23.185 1.00 66.94 292 LEU A C 1
ATOM 2205 O O . LEU A 1 292 ? 11.246 5.147 22.998 1.00 66.94 292 LEU A O 1
#

Foldseek 3Di:
DDDDDDDDDDDPPPDVVVVVVVVVVVVVVVVVVVVVVVVVVVVVVVVVVLVVLVVVLVVQLVVQLVVLVPDPHSLVSSLVSQLVSCLVGNLCSLVVDPDLVSSLSSLLSNCQVVLPLVSLVVRPDPVSSLVSNLNSLLSVCLVVLPLVSLVPRPPPVSSVVSNCSSVVVCLVVLVPPPHPDDPLNSVLSVLLVVCLVVLHLVSLVVRPDPVSSLVSQQNSAQQQCPLQAHCVSCVVLVHDSNDQQRCPLQHGPNCCVPPQVARSNDQQRCPPPHGCNRQVVVQHRSNDGHGD

Radius of gyration: 37.48 Å; chains: 1; bounding box: 72×93×125 Å

Sequence (292 aa):
MNGIQPQMPIEKSFNRKQAIMLGSAVLVAVIIVVAAIVMVQKSSDKKQTQENLRMLAQNQIQTETARCAQESNPEACLTRAVSQIAANTDVSVCDAFEQGGQKDSCLWAVAKQEQDLRVCAMFSDSESAEQCSDSVIFAKATVSGDIGACKEIKDEFVRINCQASIEQPILESGACAGTDVSQERCDAYAILLQARKASDESVCEQITLEDIRSTCYDVVDTDKDKDGLSSVREEHYGLSDDNPDFDSDGLRDGVEVDRFKTDPKNPDTDGDGFKDGDEVANGYNPSGAEKL